Protein AF-A0A8S2Y174-F1 (afdb_monomer_lite)

Sequence (219 aa):
MAALSNEINDELVPEEDEQHEQDQVELDLIEYLRNKLVELRSKVSSYGTNIVNARGIQKISSEFEILVFGPARVGKSTLIKQVSGDDSIETSAEMNACTTRTEKHMDKYNIFWWDTPGFENWTIVQAEKFLAAIFCRTANSLGSSQVVQYMFDELRKNGILLLYVITKWPFIPETEQKAIINEAVGLLGGRKRGIYPVKEGGGTRSSKKHFRAYECEPK

Structure (mmCIF, N/CA/C/O backbone):
data_AF-A0A8S2Y174-F1
#
_entry.id   AF-A0A8S2Y174-F1
#
loop_
_atom_site.group_PDB
_atom_site.id
_atom_site.type_symbol
_atom_site.label_atom_id
_atom_site.label_alt_id
_atom_site.label_comp_id
_atom_site.label_asym_id
_atom_site.label_entity_id
_atom_site.label_seq_id
_atom_site.pdbx_PDB_ins_code
_atom_site.Cartn_x
_atom_site.Cartn_y
_atom_site.Cartn_z
_atom_site.occupancy
_atom_site.B_iso_or_equiv
_atom_site.auth_seq_id
_atom_site.auth_comp_id
_atom_site.auth_asym_id
_atom_site.auth_atom_id
_atom_site.pdbx_PDB_model_num
ATOM 1 N N . MET A 1 1 ? 45.931 55.284 -16.169 1.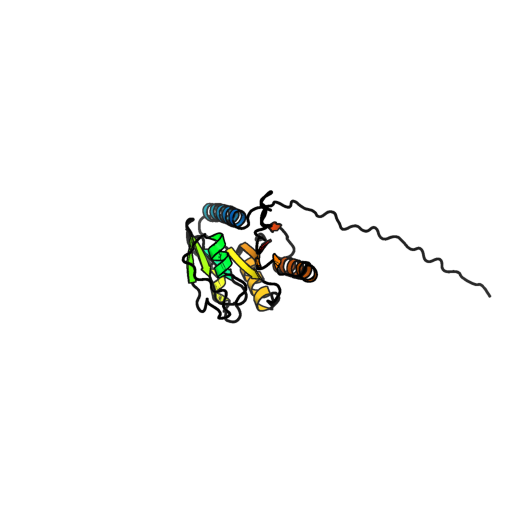00 43.59 1 MET A N 1
ATOM 2 C CA . MET A 1 1 ? 45.518 53.905 -16.494 1.00 43.59 1 MET A CA 1
ATOM 3 C C . MET A 1 1 ? 45.833 53.039 -15.288 1.00 43.59 1 MET A C 1
ATOM 5 O O . MET A 1 1 ? 46.983 52.666 -15.113 1.00 43.59 1 MET A O 1
ATOM 9 N N . ALA A 1 2 ? 44.854 52.842 -14.407 1.00 43.66 2 ALA A N 1
ATOM 10 C CA . ALA A 1 2 ? 44.983 52.001 -13.221 1.00 43.66 2 ALA A CA 1
ATOM 11 C C . ALA A 1 2 ? 44.221 50.699 -13.489 1.00 43.66 2 ALA A C 1
ATOM 13 O O . ALA A 1 2 ? 43.036 50.747 -13.817 1.00 43.66 2 ALA A O 1
ATOM 14 N N . ALA A 1 3 ? 44.922 49.569 -13.422 1.00 49.25 3 ALA A N 1
ATOM 15 C CA . ALA A 1 3 ? 44.345 48.238 -13.533 1.00 49.25 3 ALA A CA 1
ATOM 16 C C . ALA A 1 3 ? 43.934 47.774 -12.129 1.00 49.25 3 ALA A C 1
ATOM 18 O O . ALA A 1 3 ? 44.780 47.672 -11.244 1.00 49.25 3 ALA A O 1
ATOM 19 N N . LEU A 1 4 ? 42.637 47.544 -11.931 1.00 52.19 4 LEU A N 1
ATOM 20 C CA . LEU A 1 4 ? 42.082 46.904 -10.741 1.00 52.19 4 LEU A CA 1
ATOM 21 C C . LEU A 1 4 ? 41.940 45.409 -11.040 1.00 52.19 4 LEU A C 1
ATOM 23 O O . LEU A 1 4 ? 41.147 45.017 -11.895 1.00 52.19 4 LEU A O 1
ATOM 27 N N . SER A 1 5 ? 42.745 44.592 -10.367 1.00 54.72 5 SER A N 1
ATOM 28 C CA . SER A 1 5 ? 42.613 43.138 -10.314 1.00 54.72 5 SER A CA 1
ATOM 29 C C . SER A 1 5 ? 41.578 42.771 -9.250 1.00 54.72 5 SER A C 1
ATOM 31 O O . SER A 1 5 ? 41.802 43.017 -8.067 1.00 54.72 5 SER A O 1
ATOM 33 N N . ASN A 1 6 ? 40.450 42.199 -9.671 1.00 54.62 6 ASN A N 1
ATOM 34 C CA . ASN A 1 6 ? 39.476 41.591 -8.768 1.00 54.62 6 ASN A CA 1
ATOM 35 C C . ASN A 1 6 ? 39.933 40.164 -8.444 1.00 54.62 6 ASN A C 1
ATOM 37 O O . ASN A 1 6 ? 39.849 39.280 -9.296 1.00 54.62 6 ASN A O 1
ATOM 41 N N . GLU A 1 7 ? 40.421 39.957 -7.224 1.00 64.31 7 GLU A N 1
ATOM 42 C CA . GLU A 1 7 ? 40.588 38.633 -6.624 1.00 64.31 7 GLU A CA 1
ATOM 43 C C . GLU A 1 7 ? 39.204 38.109 -6.221 1.00 64.31 7 GLU A C 1
ATOM 45 O O . GLU A 1 7 ? 38.512 38.695 -5.388 1.00 64.31 7 GLU A O 1
ATOM 50 N N . ILE A 1 8 ? 38.775 37.030 -6.872 1.00 62.34 8 ILE A N 1
ATOM 51 C CA . ILE A 1 8 ? 37.582 36.272 -6.501 1.00 62.34 8 ILE A CA 1
ATOM 52 C C . ILE A 1 8 ? 38.027 35.292 -5.414 1.00 62.34 8 ILE A C 1
ATOM 54 O O . ILE A 1 8 ? 38.795 34.374 -5.688 1.00 62.34 8 ILE A O 1
ATOM 58 N N . ASN A 1 9 ? 37.579 35.522 -4.180 1.00 55.97 9 ASN A N 1
ATOM 59 C CA . ASN A 1 9 ? 37.679 34.543 -3.104 1.00 55.97 9 ASN A CA 1
ATOM 60 C C . ASN A 1 9 ? 36.656 33.432 -3.370 1.00 55.97 9 ASN A C 1
ATOM 62 O O . ASN A 1 9 ? 35.456 33.648 -3.206 1.00 55.97 9 ASN A O 1
ATOM 66 N N . ASP A 1 10 ? 37.141 32.257 -3.771 1.00 57.12 10 ASP A N 1
ATOM 67 C CA . ASP A 1 10 ? 36.383 31.006 -3.720 1.00 57.12 10 ASP A CA 1
ATOM 68 C C . ASP A 1 10 ? 36.194 30.617 -2.248 1.00 57.12 10 ASP A C 1
ATOM 70 O O . ASP A 1 10 ? 37.019 29.943 -1.627 1.00 57.12 10 ASP A O 1
ATOM 74 N N . GLU A 1 11 ? 35.106 31.109 -1.662 1.00 64.81 11 GLU A N 1
ATOM 75 C CA . GLU A 1 11 ? 34.632 30.684 -0.354 1.00 64.81 11 GLU A CA 1
ATOM 76 C C . GLU A 1 11 ? 34.082 29.255 -0.499 1.00 64.81 11 GLU A C 1
ATOM 78 O O . GLU A 1 11 ? 32.999 29.027 -1.039 1.00 64.81 11 GLU A O 1
ATOM 83 N N . LEU A 1 12 ? 34.889 28.276 -0.080 1.00 57.44 12 LEU A N 1
ATOM 84 C CA . LEU A 1 12 ? 34.513 26.867 0.018 1.00 57.44 12 LEU A CA 1
ATOM 85 C C . LEU A 1 12 ? 33.281 26.735 0.922 1.00 57.44 12 LEU A C 1
ATOM 87 O O . LEU A 1 12 ? 33.385 26.799 2.147 1.00 57.44 12 LEU A O 1
ATOM 91 N N . VAL A 1 13 ? 32.116 26.547 0.304 1.00 61.31 13 VAL A N 1
ATOM 92 C CA . VAL A 1 13 ? 30.880 26.174 0.994 1.00 61.31 13 VAL A CA 1
ATOM 93 C C . VAL A 1 13 ? 31.082 24.767 1.568 1.00 61.31 13 VAL A C 1
ATOM 95 O O . VAL A 1 13 ? 31.388 23.853 0.799 1.00 61.31 13 VAL A O 1
ATOM 98 N N . PRO A 1 14 ? 30.960 24.561 2.891 1.00 52.56 14 PRO A N 1
ATOM 99 C CA . PRO A 1 14 ? 31.073 23.229 3.466 1.00 52.56 14 PRO A CA 1
ATOM 100 C C . PRO A 1 14 ? 29.922 22.350 2.959 1.00 52.56 14 PRO A C 1
ATOM 102 O O . PRO A 1 14 ? 28.756 22.734 3.039 1.00 52.56 14 PRO A O 1
ATOM 105 N N . GLU A 1 15 ? 30.262 21.171 2.430 1.00 52.22 15 GLU A N 1
ATOM 106 C CA . GLU A 1 15 ? 29.321 20.085 2.135 1.00 52.22 15 GLU A CA 1
ATOM 107 C C . GLU A 1 15 ? 28.760 19.526 3.455 1.00 52.22 15 GLU A C 1
ATOM 109 O O . GLU A 1 15 ? 29.180 18.487 3.961 1.00 52.22 15 GLU A O 1
ATOM 114 N N . GLU A 1 16 ? 27.826 20.250 4.063 1.00 58.25 16 GLU A N 1
ATOM 115 C CA . GLU A 1 16 ? 26.941 19.709 5.088 1.00 58.25 16 GLU A CA 1
ATOM 116 C C . GLU A 1 16 ? 25.761 19.050 4.371 1.00 58.25 16 GLU A C 1
ATOM 118 O O . GLU A 1 16 ? 24.890 19.775 3.916 1.00 58.25 16 GLU A O 1
ATOM 123 N N . ASP A 1 17 ? 25.756 17.718 4.199 1.00 50.47 17 ASP A N 1
ATOM 124 C CA . ASP A 1 17 ? 24.522 16.902 4.095 1.00 50.47 17 ASP A CA 1
ATOM 125 C C . ASP A 1 17 ? 24.798 15.404 3.812 1.00 50.47 17 ASP A C 1
ATOM 127 O O . ASP A 1 17 ? 24.353 14.856 2.809 1.00 50.47 17 ASP A O 1
ATOM 131 N N . GLU A 1 18 ? 25.483 14.673 4.704 1.00 48.22 18 GLU A N 1
ATOM 132 C CA . GLU A 1 18 ? 25.508 13.189 4.631 1.00 48.22 18 GLU A CA 1
ATOM 133 C C . GLU A 1 18 ? 25.411 12.474 5.997 1.00 48.22 18 GLU A C 1
ATOM 135 O O . GLU A 1 18 ? 25.827 11.330 6.149 1.00 48.22 18 GLU A O 1
ATOM 140 N N . GLN A 1 19 ? 24.807 13.095 7.017 1.00 41.16 19 GLN A N 1
ATOM 141 C CA . GLN A 1 19 ? 24.585 12.438 8.320 1.00 41.16 19 GLN A CA 1
ATOM 142 C C . GLN A 1 19 ? 23.109 12.395 8.737 1.00 41.16 19 GLN A C 1
ATOM 144 O O . GLN A 1 19 ? 22.726 12.766 9.842 1.00 41.16 19 GLN A O 1
ATOM 149 N N . HIS A 1 20 ? 22.262 11.860 7.859 1.00 44.47 20 HIS A N 1
ATOM 150 C CA . HIS A 1 20 ? 20.933 11.361 8.231 1.00 44.47 20 HIS A CA 1
ATOM 151 C C . HIS A 1 20 ? 20.763 9.889 7.841 1.00 44.47 20 HIS A C 1
ATOM 153 O O . HIS A 1 20 ? 19.744 9.467 7.295 1.00 44.47 20 HIS A O 1
ATOM 159 N N . GLU A 1 21 ? 21.762 9.072 8.171 1.00 46.12 21 GLU A N 1
ATOM 160 C CA . GLU A 1 21 ? 21.627 7.615 8.201 1.00 46.12 21 GLU A CA 1
ATOM 161 C C . GLU A 1 21 ? 20.931 7.194 9.514 1.00 46.12 21 GLU A C 1
ATOM 163 O O . GLU A 1 21 ? 21.494 6.535 10.380 1.00 46.12 21 GLU A O 1
ATOM 168 N N . GLN A 1 22 ? 19.696 7.671 9.709 1.00 44.88 22 GLN A N 1
ATOM 169 C CA . GLN A 1 22 ? 18.859 7.335 10.863 1.00 44.88 22 GLN A CA 1
ATOM 170 C C . GLN A 1 22 ? 18.357 5.887 10.759 1.00 44.88 22 GLN A C 1
ATOM 172 O O . GLN A 1 22 ? 17.673 5.532 9.796 1.00 44.88 22 GLN A O 1
ATOM 177 N N . ASP A 1 23 ? 18.694 5.083 11.771 1.00 43.06 23 ASP A N 1
ATOM 178 C CA . ASP A 1 23 ? 18.039 3.850 12.229 1.00 43.06 23 ASP A CA 1
ATOM 179 C C . ASP A 1 23 ? 17.345 3.012 11.143 1.00 43.06 23 ASP A C 1
ATOM 181 O O . ASP A 1 23 ? 16.115 2.892 11.077 1.00 43.06 23 ASP A O 1
ATOM 185 N N . GLN A 1 24 ? 18.151 2.379 10.288 1.00 50.22 24 GLN A N 1
ATOM 186 C CA . GLN A 1 24 ? 17.671 1.351 9.368 1.00 50.22 24 GLN A CA 1
ATOM 187 C C . GLN A 1 24 ? 17.369 0.066 10.147 1.00 50.22 24 GLN A C 1
ATOM 189 O O . GLN A 1 24 ? 18.229 -0.790 10.335 1.00 50.22 24 GLN A O 1
ATOM 194 N N . VAL A 1 25 ? 16.130 -0.082 10.611 1.00 50.62 25 VAL A N 1
ATOM 195 C CA . VAL A 1 25 ? 15.654 -1.357 11.157 1.00 50.62 25 VAL A CA 1
ATOM 196 C C . VAL A 1 25 ? 15.248 -2.251 9.981 1.00 50.62 25 VAL A C 1
ATOM 198 O O . VAL A 1 25 ? 14.230 -2.008 9.329 1.00 50.62 25 VAL A O 1
ATOM 201 N N . GLU A 1 26 ? 16.053 -3.273 9.682 1.00 52.69 26 GLU A N 1
ATOM 202 C CA . GLU A 1 26 ? 15.678 -4.327 8.733 1.00 52.69 26 GLU A CA 1
ATOM 203 C C . GLU A 1 26 ? 14.599 -5.216 9.373 1.00 52.69 26 GLU A C 1
ATOM 205 O O . GLU A 1 26 ? 14.881 -6.013 10.265 1.00 52.69 26 GLU A O 1
ATOM 210 N N . LEU A 1 27 ? 13.350 -5.080 8.924 1.00 57.00 27 LEU A N 1
ATOM 211 C CA . LEU A 1 27 ? 12.230 -5.937 9.323 1.00 57.00 27 LEU A CA 1
ATOM 212 C C . LEU A 1 27 ? 11.624 -6.559 8.073 1.00 57.00 27 LEU A C 1
ATOM 214 O O . LEU A 1 27 ? 11.486 -5.898 7.044 1.00 57.00 27 LEU A O 1
ATOM 218 N N . ASP A 1 28 ? 11.223 -7.829 8.142 1.00 70.56 28 ASP A N 1
ATOM 219 C CA . ASP A 1 28 ? 10.414 -8.404 7.072 1.00 70.56 28 ASP A CA 1
ATOM 220 C C . ASP A 1 28 ? 9.159 -7.535 6.941 1.00 70.56 28 ASP A C 1
ATOM 222 O O . ASP A 1 28 ? 8.498 -7.281 7.943 1.00 70.56 28 ASP A O 1
ATOM 226 N N . LEU A 1 29 ? 8.837 -7.034 5.741 1.00 67.94 29 LEU A N 1
ATOM 227 C CA . LEU A 1 29 ? 7.665 -6.173 5.542 1.00 67.94 29 LEU A CA 1
ATOM 228 C C . LEU A 1 29 ? 6.410 -6.844 6.095 1.00 67.94 29 LEU A C 1
ATOM 230 O O . LEU A 1 29 ? 5.553 -6.173 6.655 1.00 67.94 29 LEU A O 1
ATOM 234 N N . ILE A 1 30 ? 6.322 -8.166 5.959 1.00 68.44 30 ILE A N 1
ATOM 235 C CA . ILE A 1 30 ? 5.208 -8.951 6.476 1.00 68.44 30 ILE A CA 1
ATOM 236 C C . ILE A 1 30 ? 5.153 -8.856 8.006 1.00 68.44 30 ILE A C 1
ATOM 238 O O . ILE A 1 30 ? 4.095 -8.595 8.574 1.00 68.44 30 ILE A O 1
ATOM 242 N N . GLU A 1 31 ? 6.285 -9.050 8.679 1.00 74.56 31 GLU A N 1
ATOM 243 C CA . GLU A 1 31 ? 6.388 -8.953 10.135 1.00 74.56 31 GLU A CA 1
ATOM 244 C C . GLU A 1 31 ? 6.172 -7.518 10.626 1.00 74.56 31 GLU A C 1
ATOM 246 O O . GLU A 1 31 ? 5.421 -7.297 11.572 1.00 74.56 31 GLU A O 1
ATOM 251 N N . TYR A 1 32 ? 6.746 -6.534 9.936 1.00 77.31 32 TYR A N 1
ATOM 252 C CA . TYR A 1 32 ? 6.535 -5.118 10.200 1.00 77.31 32 TYR A CA 1
ATOM 253 C C . TYR A 1 32 ? 5.052 -4.749 10.091 1.00 77.31 32 TYR A C 1
ATOM 255 O O . TYR A 1 32 ? 4.504 -4.160 11.023 1.00 77.31 32 TYR A O 1
ATOM 263 N N . LEU A 1 33 ? 4.386 -5.130 8.993 1.00 71.94 33 LEU A N 1
ATOM 264 C CA . LEU A 1 33 ? 2.959 -4.882 8.790 1.00 71.94 33 LEU A CA 1
ATOM 265 C C . LEU A 1 33 ? 2.159 -5.507 9.929 1.00 71.94 33 LEU A C 1
ATOM 267 O O . LEU A 1 33 ? 1.348 -4.824 10.546 1.00 71.94 33 LEU A O 1
ATOM 271 N N . ARG A 1 34 ? 2.431 -6.770 10.272 1.00 73.19 34 ARG A N 1
ATOM 272 C CA . ARG A 1 34 ? 1.761 -7.456 11.387 1.00 73.19 34 ARG A CA 1
ATOM 273 C C . ARG A 1 34 ? 1.958 -6.721 12.712 1.00 73.19 34 ARG A C 1
ATOM 275 O O . ARG A 1 34 ? 0.973 -6.438 13.389 1.00 73.19 34 ARG A O 1
ATOM 282 N N . ASN A 1 35 ? 3.193 -6.366 13.058 1.00 77.31 35 ASN A N 1
ATOM 283 C CA . ASN A 1 35 ? 3.509 -5.676 14.308 1.00 77.31 35 ASN A CA 1
ATOM 284 C C . ASN A 1 35 ? 2.839 -4.302 14.375 1.00 77.31 35 ASN A C 1
ATOM 286 O O . ASN A 1 35 ? 2.211 -3.975 15.383 1.00 77.31 35 ASN A O 1
ATOM 290 N N . LYS A 1 36 ? 2.888 -3.529 13.284 1.00 76.62 36 LYS A N 1
ATOM 291 C CA . LYS A 1 36 ? 2.252 -2.211 13.220 1.00 76.62 36 LYS A CA 1
ATOM 292 C C . LYS A 1 36 ? 0.733 -2.315 13.317 1.00 76.62 36 LYS A C 1
ATOM 294 O O . LYS A 1 36 ? 0.112 -1.522 14.012 1.00 76.62 36 LYS A O 1
ATOM 299 N N . LEU A 1 37 ? 0.122 -3.311 12.680 1.00 71.31 37 LEU A N 1
ATOM 300 C CA . LEU A 1 37 ? -1.324 -3.527 12.760 1.00 71.31 37 LEU A CA 1
ATOM 301 C C . LEU A 1 37 ? -1.766 -3.954 14.164 1.00 71.31 37 LEU A C 1
ATOM 303 O O . LEU A 1 37 ? -2.804 -3.497 14.638 1.00 71.31 37 LEU A O 1
ATOM 307 N N . VAL A 1 38 ? -0.969 -4.767 14.863 1.00 73.81 38 VAL A N 1
ATOM 308 C CA . VAL A 1 38 ? -1.202 -5.112 16.277 1.00 73.81 38 VAL A CA 1
ATOM 309 C C . VAL A 1 38 ? -1.044 -3.884 17.184 1.00 73.81 38 VAL A C 1
ATOM 311 O O . VAL A 1 38 ? -1.848 -3.686 18.095 1.00 73.81 38 VAL A O 1
ATOM 314 N N . GLU A 1 39 ? -0.056 -3.027 16.925 1.00 76.56 39 GLU A N 1
ATOM 315 C CA . GLU A 1 39 ? 0.131 -1.759 17.640 1.00 76.56 39 GLU A CA 1
ATOM 316 C C . GLU A 1 39 ? -1.043 -0.794 17.405 1.00 76.56 39 GLU A C 1
ATOM 318 O O . GLU A 1 39 ? -1.587 -0.210 18.342 1.00 76.56 39 GLU A O 1
ATOM 323 N N . LEU A 1 40 ? -1.489 -0.650 16.156 1.00 69.62 40 LEU A N 1
ATOM 324 C CA . LEU A 1 40 ? -2.671 0.141 15.826 1.00 69.62 40 LEU A CA 1
ATOM 325 C C . LEU A 1 40 ? -3.916 -0.423 16.506 1.00 69.62 40 LEU A C 1
ATOM 327 O O . LEU A 1 40 ? -4.729 0.336 17.031 1.00 69.62 40 LEU A O 1
ATOM 331 N N . ARG A 1 41 ? -4.051 -1.752 16.548 1.00 68.50 41 ARG A N 1
ATOM 332 C CA . ARG A 1 41 ? -5.153 -2.426 17.234 1.00 68.50 41 ARG A CA 1
ATOM 333 C C . ARG A 1 41 ? -5.224 -2.080 18.704 1.00 68.50 41 ARG A C 1
ATOM 335 O O . ARG A 1 41 ? -6.313 -1.786 19.198 1.00 68.50 41 ARG A O 1
ATOM 342 N N . SER A 1 42 ? -4.093 -2.129 19.400 1.00 67.75 42 SER A N 1
ATOM 343 C CA . SER A 1 42 ? -4.060 -1.827 20.828 1.00 67.75 42 SER A CA 1
ATOM 344 C C . SER A 1 42 ? -4.427 -0.365 21.088 1.00 67.75 42 SER A C 1
ATOM 346 O O . SER A 1 42 ? -5.246 -0.109 21.970 1.00 67.75 42 SER A O 1
ATOM 348 N N . LYS A 1 43 ? -3.947 0.565 20.249 1.00 65.88 43 LYS A N 1
ATOM 349 C CA . LYS A 1 43 ? -4.325 1.987 20.294 1.00 65.88 43 LYS A CA 1
ATOM 350 C C . LYS A 1 43 ? -5.828 2.181 20.062 1.00 65.88 43 LYS A C 1
ATOM 352 O O . LYS A 1 43 ? -6.503 2.790 20.889 1.00 65.88 43 LYS A O 1
ATOM 357 N N . VAL A 1 44 ? -6.396 1.614 18.997 1.00 59.00 44 VAL A N 1
ATOM 358 C CA . VAL A 1 44 ? -7.841 1.719 18.701 1.00 59.00 44 VAL A CA 1
ATOM 359 C C . VAL A 1 44 ? -8.690 1.124 19.833 1.00 59.00 44 VAL A C 1
ATOM 361 O O . VAL A 1 44 ? -9.708 1.704 20.215 1.00 59.00 44 VAL A O 1
ATOM 364 N N . SER A 1 45 ? -8.254 0.005 20.420 1.00 55.28 45 SER A N 1
ATOM 365 C CA . SER A 1 45 ? -8.933 -0.625 21.556 1.00 55.28 45 SER A CA 1
ATOM 366 C C . SER A 1 45 ? -8.848 0.206 22.841 1.00 55.28 45 SER A C 1
ATOM 368 O O . SER A 1 45 ? -9.801 0.187 23.617 1.00 55.28 45 SER A O 1
ATOM 370 N N . SER A 1 46 ? -7.750 0.935 23.083 1.00 50.44 46 SER A N 1
ATOM 371 C CA . SER A 1 46 ? -7.594 1.793 24.267 1.00 50.44 46 SER A CA 1
ATOM 372 C C . SER A 1 46 ? -8.347 3.120 24.162 1.00 50.44 46 SER A C 1
ATOM 374 O O . SER A 1 46 ? -8.771 3.654 25.182 1.00 50.44 46 SER A O 1
ATOM 376 N N . TYR A 1 47 ? -8.553 3.639 22.945 1.00 45.97 47 TYR A N 1
ATOM 377 C CA . TYR A 1 47 ? -9.328 4.867 22.705 1.00 45.97 47 TYR A CA 1
ATOM 378 C C . TYR A 1 47 ? -10.849 4.636 22.632 1.00 45.97 47 TYR A C 1
ATOM 380 O O . TYR A 1 47 ? -11.605 5.594 22.498 1.00 45.97 47 TYR A O 1
ATOM 388 N N . GLY A 1 48 ? -11.310 3.386 22.760 1.00 40.22 48 GLY A N 1
ATOM 389 C CA . GLY A 1 48 ? -12.723 3.039 22.906 1.00 40.22 48 GLY A CA 1
ATOM 390 C C . GLY A 1 48 ? -13.599 3.482 21.734 1.00 40.22 48 GLY A C 1
ATOM 391 O O . GLY A 1 48 ? -14.380 4.406 21.894 1.00 40.22 48 GLY A O 1
ATOM 392 N N . THR A 1 49 ? -13.510 2.808 20.578 1.00 43.38 49 THR A N 1
ATOM 393 C CA . THR A 1 49 ? -14.527 2.779 19.484 1.00 43.38 49 THR A CA 1
ATOM 394 C C . THR A 1 49 ? -15.217 4.099 19.087 1.00 43.38 49 THR A C 1
ATOM 396 O O . THR A 1 49 ? -16.293 4.073 18.498 1.00 43.38 49 THR A O 1
ATOM 399 N N . ASN A 1 50 ? -14.605 5.251 19.347 1.00 43.41 50 ASN A N 1
ATOM 400 C CA . ASN A 1 50 ? -15.136 6.562 18.998 1.00 43.41 50 ASN A CA 1
ATOM 401 C C . ASN A 1 50 ? -13.995 7.425 18.457 1.00 43.41 50 ASN A C 1
ATOM 403 O O . ASN A 1 50 ? -13.577 8.387 19.098 1.00 43.41 50 ASN A O 1
ATOM 407 N N . ILE A 1 51 ? -13.501 7.120 17.252 1.00 46.81 51 ILE A N 1
ATOM 408 C CA . ILE A 1 51 ? -12.909 8.201 16.458 1.00 46.81 51 ILE A CA 1
ATOM 409 C C . ILE A 1 51 ? -14.097 9.038 15.992 1.00 46.81 51 ILE A C 1
ATOM 411 O O . ILE A 1 51 ? -14.841 8.684 15.076 1.00 46.81 51 ILE A O 1
ATOM 415 N N . VAL A 1 52 ? -14.344 10.118 16.725 1.00 46.66 52 VAL A N 1
ATOM 416 C CA . VAL A 1 52 ? -15.302 11.144 16.338 1.00 46.66 52 VAL A CA 1
ATOM 417 C C . VAL A 1 52 ? -14.654 11.897 15.180 1.00 46.66 52 VAL A C 1
ATOM 419 O O . VAL A 1 52 ? -13.832 12.781 15.394 1.00 46.66 52 VAL A O 1
ATOM 422 N N . ASN A 1 53 ? -14.974 11.525 13.940 1.00 49.19 53 ASN A N 1
ATOM 423 C CA . ASN A 1 53 ? -14.695 12.415 12.816 1.00 49.19 53 ASN A CA 1
ATOM 424 C C . ASN A 1 53 ? -15.553 13.690 12.970 1.00 49.19 53 ASN A C 1
ATOM 426 O O . ASN A 1 53 ? -16.508 13.723 13.753 1.00 49.19 53 ASN A O 1
ATOM 430 N N . ALA A 1 54 ? -15.247 14.749 12.217 1.00 45.75 54 ALA A N 1
ATOM 431 C CA . ALA A 1 54 ? -15.956 16.035 12.302 1.00 45.75 54 ALA A CA 1
ATOM 432 C C . ALA A 1 54 ? -17.487 15.950 12.065 1.00 45.75 54 ALA A C 1
ATOM 434 O O . ALA A 1 54 ? -18.185 16.950 12.223 1.00 45.75 54 ALA A O 1
ATOM 435 N N . ARG A 1 55 ? -18.016 14.777 11.679 1.00 51.25 55 ARG A N 1
ATOM 436 C CA . ARG A 1 55 ? -19.431 14.513 11.381 1.00 51.25 55 ARG A CA 1
ATOM 437 C C . ARG A 1 55 ? -20.163 13.705 12.466 1.00 51.25 55 ARG A C 1
ATOM 439 O O . ARG A 1 55 ? -21.355 13.463 12.310 1.00 51.25 55 ARG A O 1
ATOM 446 N N . GLY A 1 56 ? -19.498 13.342 13.564 1.00 47.81 56 GLY A N 1
ATOM 447 C CA . GLY A 1 56 ? -20.110 12.612 14.676 1.00 47.81 56 GLY A CA 1
ATOM 448 C C . GLY A 1 56 ? -20.040 11.092 14.500 1.00 47.81 56 GLY A C 1
ATOM 449 O O . GLY A 1 56 ? -20.594 10.535 13.562 1.00 47.81 56 GLY A O 1
ATOM 450 N N . ILE A 1 57 ? -19.334 10.455 15.439 1.00 45.94 57 ILE A N 1
ATOM 451 C CA . ILE A 1 57 ? -19.235 9.016 15.747 1.00 45.94 57 ILE A CA 1
ATOM 452 C C . ILE A 1 57 ? -19.415 8.069 14.548 1.00 45.94 57 ILE A C 1
ATOM 454 O O . ILE A 1 57 ? -20.519 7.623 14.231 1.00 45.94 57 ILE A O 1
ATOM 458 N N . GLN A 1 58 ? -18.295 7.642 13.964 1.00 48.22 58 GLN A N 1
ATOM 459 C CA . GLN A 1 58 ? -18.270 6.460 13.113 1.00 48.22 58 GLN A CA 1
ATOM 460 C C . GLN A 1 58 ? -17.853 5.265 13.973 1.00 48.22 58 GLN A C 1
ATOM 462 O O . GLN A 1 58 ? -16.749 5.234 14.517 1.00 48.22 58 GLN A O 1
ATOM 467 N N . LYS A 1 59 ? -18.749 4.282 14.125 1.00 46.88 59 LYS A N 1
ATOM 468 C CA . LYS A 1 59 ? -18.416 2.998 14.748 1.00 46.88 59 LYS A CA 1
ATOM 469 C C . LYS A 1 59 ? -17.357 2.331 13.878 1.00 46.88 59 LYS A C 1
ATOM 471 O O . LYS A 1 59 ? -17.680 1.762 12.837 1.00 46.88 59 LYS A O 1
ATOM 476 N N . ILE A 1 60 ? -16.102 2.433 14.294 1.00 51.38 60 ILE A N 1
ATOM 477 C CA . ILE A 1 60 ? -15.021 1.665 13.689 1.00 51.38 60 ILE A CA 1
ATOM 478 C C . ILE A 1 60 ? -15.369 0.201 13.921 1.00 51.38 60 ILE A C 1
ATOM 480 O O . ILE A 1 60 ? -15.661 -0.207 15.050 1.00 51.38 60 ILE A O 1
ATOM 484 N N . SER A 1 61 ? -15.418 -0.561 12.833 1.00 54.16 61 SER A N 1
ATOM 485 C CA . SER A 1 61 ? -15.568 -2.006 12.903 1.00 54.16 61 SER A CA 1
ATOM 486 C C . SER A 1 61 ? -14.545 -2.567 13.895 1.00 54.16 61 SER A C 1
ATOM 488 O O . SER A 1 61 ? -13.392 -2.150 13.905 1.00 54.16 61 SER A O 1
ATOM 490 N N . SER A 1 62 ? -14.933 -3.527 14.736 1.00 56.19 62 SER A N 1
ATOM 491 C CA . SER A 1 62 ? -13.962 -4.272 15.555 1.00 56.19 62 SER A CA 1
ATOM 492 C C . SER A 1 62 ? -12.974 -5.083 14.701 1.00 56.19 62 SER A C 1
ATOM 494 O O . SER A 1 62 ? -12.034 -5.677 15.229 1.00 56.19 62 SER A O 1
ATOM 496 N N . GLU A 1 63 ? -13.230 -5.149 13.396 1.00 67.69 63 GLU A N 1
ATOM 497 C CA . GLU A 1 63 ? -12.431 -5.818 12.387 1.00 67.69 63 GLU A CA 1
ATOM 498 C C . GLU A 1 63 ? -11.294 -4.914 11.884 1.00 67.69 63 GLU A C 1
ATOM 500 O O . GLU A 1 63 ? -11.491 -3.732 11.603 1.00 67.69 63 GLU A O 1
ATOM 505 N N . PHE A 1 64 ? -10.094 -5.484 11.744 1.00 76.38 64 PHE A N 1
ATOM 506 C CA . PHE A 1 64 ? -8.927 -4.773 11.220 1.00 76.38 64 PHE A CA 1
ATOM 507 C C . PHE A 1 64 ? -8.985 -4.738 9.702 1.00 76.38 64 PHE A C 1
ATOM 509 O O . PHE A 1 64 ? -8.536 -5.673 9.050 1.00 76.38 64 PHE A O 1
ATOM 516 N N . GLU A 1 65 ? -9.567 -3.678 9.147 1.00 84.38 65 GLU A N 1
ATOM 517 C CA . GLU A 1 65 ? -9.730 -3.525 7.702 1.00 84.38 65 GLU A CA 1
ATOM 518 C C . GLU A 1 65 ? -8.609 -2.673 7.089 1.00 84.38 65 GLU A C 1
ATOM 520 O O . GLU A 1 65 ? -8.402 -1.516 7.471 1.00 84.38 65 GLU A O 1
ATOM 525 N N . ILE A 1 66 ? -7.909 -3.249 6.110 1.00 86.19 66 ILE A N 1
ATOM 526 C CA . ILE A 1 66 ? -6.827 -2.619 5.354 1.00 86.19 66 ILE A CA 1
ATOM 527 C C . ILE A 1 66 ? -7.256 -2.471 3.906 1.00 86.19 66 ILE A C 1
ATOM 529 O O . ILE A 1 66 ? -7.539 -3.454 3.221 1.00 86.19 66 ILE A O 1
ATOM 533 N N . LEU A 1 67 ? -7.234 -1.236 3.424 1.00 88.50 67 LEU A N 1
ATOM 534 C CA . LEU A 1 67 ? -7.423 -0.941 2.015 1.00 88.50 67 LEU A CA 1
ATOM 535 C C . LEU A 1 67 ? -6.106 -1.093 1.264 1.00 88.50 67 LEU A C 1
ATOM 537 O O . LEU A 1 67 ? -5.157 -0.371 1.555 1.00 88.50 67 LEU A O 1
ATOM 541 N N . VAL A 1 68 ? -6.040 -1.957 0.256 1.00 90.56 68 VAL A N 1
ATOM 542 C CA . VAL A 1 68 ? -4.884 -2.003 -0.648 1.00 90.56 68 VAL A CA 1
ATOM 543 C C . VAL A 1 68 ? -5.292 -1.378 -1.965 1.00 90.56 68 VAL A C 1
ATOM 545 O O . VAL A 1 68 ? -6.177 -1.881 -2.649 1.00 90.56 68 VAL A O 1
ATOM 548 N N . PHE A 1 69 ? -4.654 -0.271 -2.333 1.00 89.62 69 PHE A N 1
ATOM 549 C CA . PHE A 1 69 ? -5.017 0.521 -3.503 1.00 89.62 69 PHE A CA 1
ATOM 550 C C . PHE A 1 69 ? -3.789 0.935 -4.300 1.00 89.62 69 PHE A C 1
ATOM 552 O O . PHE A 1 69 ? -2.654 0.828 -3.849 1.00 89.62 69 PHE A O 1
ATOM 559 N N . GLY A 1 70 ? -4.005 1.340 -5.543 1.00 89.50 70 GLY A N 1
ATOM 560 C CA . GLY A 1 70 ? -2.923 1.605 -6.481 1.00 89.50 70 GLY A CA 1
ATOM 561 C C . GLY A 1 70 ? -3.346 1.316 -7.918 1.00 89.50 70 GLY A C 1
ATOM 562 O O . GLY A 1 70 ? -4.432 0.765 -8.140 1.00 89.50 70 GLY A O 1
ATOM 563 N N . PRO A 1 71 ? -2.495 1.662 -8.892 1.00 88.56 71 PRO A N 1
ATOM 564 C CA . PRO A 1 71 ? -2.774 1.501 -10.315 1.00 88.56 71 PRO A CA 1
ATOM 565 C C . PRO A 1 71 ? -3.091 0.049 -10.685 1.00 88.56 71 PRO A C 1
ATOM 567 O O . PRO A 1 71 ? -2.763 -0.902 -9.956 1.00 88.56 71 PRO A O 1
ATOM 570 N N . ALA A 1 72 ? -3.704 -0.157 -11.846 1.00 86.06 72 ALA A N 1
ATOM 571 C CA . ALA A 1 72 ? -3.849 -1.505 -12.385 1.00 86.06 72 ALA A CA 1
ATOM 572 C C . ALA A 1 72 ? -2.469 -2.177 -12.571 1.00 86.06 72 ALA A C 1
ATOM 574 O O . ALA A 1 72 ? -1.478 -1.530 -12.910 1.00 86.06 72 ALA A O 1
ATOM 575 N N . ARG A 1 73 ? -2.394 -3.501 -12.356 1.00 86.50 73 ARG A N 1
ATOM 576 C CA . ARG A 1 73 ? -1.184 -4.335 -12.577 1.00 86.50 73 ARG A CA 1
ATOM 577 C C . ARG A 1 73 ? 0.044 -3.990 -11.717 1.00 86.50 73 ARG A C 1
ATOM 579 O O . ARG A 1 73 ? 1.143 -4.504 -11.956 1.00 86.50 73 ARG A O 1
ATOM 586 N N . VAL A 1 74 ? -0.143 -3.168 -10.688 1.00 89.00 74 VAL A N 1
ATOM 587 C CA . VAL A 1 74 ? 0.917 -2.810 -9.742 1.00 89.00 74 VAL A CA 1
ATOM 588 C C . VAL A 1 74 ? 1.285 -3.977 -8.811 1.00 89.00 74 VAL A C 1
ATOM 590 O O . VAL A 1 74 ? 2.369 -3.996 -8.263 1.00 89.00 74 VAL A O 1
ATOM 593 N N . GLY A 1 75 ? 0.441 -5.010 -8.695 1.00 89.62 75 GLY A N 1
ATOM 594 C CA . GLY A 1 75 ? 0.723 -6.197 -7.872 1.00 89.62 75 GLY A CA 1
ATOM 595 C C . GLY A 1 75 ? 0.067 -6.182 -6.489 1.00 89.62 75 GLY A C 1
ATOM 596 O O . GLY A 1 75 ? 0.627 -6.741 -5.554 1.00 89.62 75 GLY A O 1
ATOM 597 N N . LYS A 1 76 ? -1.112 -5.557 -6.359 1.00 90.88 76 LYS A N 1
ATOM 598 C CA . LYS A 1 76 ? -1.887 -5.483 -5.105 1.00 90.88 76 LYS A CA 1
ATOM 599 C C . LYS A 1 76 ? -2.296 -6.863 -4.592 1.00 90.88 76 LYS A C 1
ATOM 601 O O . LYS A 1 76 ? -1.895 -7.239 -3.500 1.00 90.88 76 LYS A O 1
ATOM 606 N N . SER A 1 77 ? -2.980 -7.655 -5.416 1.00 90.69 77 SER A N 1
ATOM 607 C CA . SER A 1 77 ? -3.406 -9.020 -5.075 1.00 90.69 77 SER A CA 1
ATOM 608 C C . SER A 1 77 ? -2.210 -9.921 -4.748 1.00 90.69 77 SER A C 1
ATOM 610 O O . SER A 1 77 ? -2.243 -10.681 -3.787 1.00 90.69 77 SER A O 1
ATOM 612 N N . THR A 1 78 ? -1.098 -9.773 -5.483 1.00 90.50 78 THR A N 1
ATOM 613 C CA . THR A 1 78 ? 0.163 -10.472 -5.182 1.00 90.50 78 THR A CA 1
ATOM 614 C C . THR A 1 78 ? 0.734 -10.069 -3.825 1.00 90.50 78 THR A C 1
ATOM 616 O O . THR A 1 78 ? 1.167 -10.941 -3.077 1.00 90.50 78 THR A O 1
ATOM 619 N N . LEU A 1 79 ? 0.713 -8.777 -3.483 1.00 89.00 79 LEU A N 1
ATOM 620 C CA . LEU A 1 79 ? 1.135 -8.298 -2.168 1.00 89.00 79 LEU A CA 1
ATOM 621 C C . LEU A 1 79 ? 0.243 -8.877 -1.063 1.00 89.00 79 LEU A C 1
ATOM 623 O O . LEU A 1 79 ? 0.769 -9.402 -0.087 1.00 89.00 79 LEU A O 1
ATOM 627 N N . ILE A 1 80 ? -1.085 -8.835 -1.226 1.00 89.88 80 ILE A N 1
ATOM 628 C CA . ILE A 1 80 ? -2.024 -9.383 -0.236 1.00 89.88 80 ILE A CA 1
ATOM 629 C C . ILE A 1 80 ? -1.769 -10.875 -0.048 1.00 89.88 80 ILE A C 1
ATOM 631 O O . ILE A 1 80 ? -1.585 -11.309 1.086 1.00 89.88 80 ILE A O 1
ATOM 635 N N . LYS A 1 81 ? -1.682 -11.650 -1.135 1.00 89.38 81 LYS A N 1
ATOM 636 C CA . LYS A 1 81 ? -1.357 -13.083 -1.106 1.00 89.38 81 LYS A CA 1
ATOM 637 C C . LYS A 1 81 ? -0.076 -13.366 -0.324 1.00 89.38 81 LYS A C 1
ATOM 639 O O . LYS A 1 81 ? -0.066 -14.221 0.554 1.00 89.38 81 LYS A O 1
ATOM 644 N N . GLN A 1 82 ? 0.987 -12.604 -0.583 1.00 85.75 82 GLN A N 1
ATOM 645 C CA . GLN A 1 82 ? 2.266 -12.764 0.113 1.00 85.75 82 GLN A CA 1
ATOM 646 C C . GLN A 1 82 ? 2.182 -12.418 1.607 1.00 85.75 82 GLN A C 1
ATOM 648 O O . GLN A 1 82 ? 2.728 -13.149 2.429 1.00 85.75 82 GLN A O 1
ATOM 653 N N . VAL A 1 83 ? 1.504 -11.326 1.974 1.00 83.00 83 VAL A N 1
ATOM 654 C CA . VAL A 1 83 ? 1.434 -10.854 3.370 1.00 83.00 83 VAL A CA 1
ATOM 655 C C . VAL A 1 83 ? 0.485 -11.710 4.219 1.00 83.00 83 VAL A C 1
ATOM 657 O O . VAL A 1 83 ? 0.821 -12.080 5.354 1.00 83.00 83 VAL A O 1
ATOM 660 N N . SER A 1 84 ? -0.677 -12.054 3.661 1.00 83.50 84 SER A N 1
ATOM 661 C CA . SER A 1 84 ? -1.685 -12.908 4.302 1.00 83.50 84 SER A CA 1
ATOM 662 C C . SER A 1 84 ? -1.248 -14.374 4.377 1.00 83.50 84 SER A C 1
ATOM 664 O O . SER A 1 84 ? -1.579 -15.066 5.342 1.00 83.50 84 SER A O 1
ATOM 666 N N . GLY A 1 85 ? -0.467 -14.837 3.393 1.00 83.81 85 GLY A N 1
ATOM 667 C CA . GLY A 1 85 ? -0.185 -16.256 3.184 1.00 83.81 85 GLY A CA 1
ATOM 668 C C . GLY A 1 85 ? -1.398 -17.041 2.676 1.00 83.81 85 GLY A C 1
ATOM 669 O O . GLY A 1 85 ? -1.442 -18.253 2.865 1.00 83.81 85 GLY A O 1
ATOM 670 N N . ASP A 1 86 ? -2.397 -16.361 2.104 1.00 84.69 86 ASP A N 1
ATOM 671 C CA . ASP A 1 86 ? -3.602 -16.980 1.557 1.00 84.69 86 ASP A CA 1
ATOM 672 C C . ASP A 1 86 ? -3.404 -17.361 0.085 1.00 84.69 86 ASP A C 1
ATOM 674 O O . ASP A 1 86 ? -3.478 -16.531 -0.827 1.00 84.69 86 ASP A O 1
ATOM 678 N N . ASP A 1 87 ? -3.169 -18.651 -0.151 1.00 85.62 87 ASP A N 1
ATOM 679 C CA . ASP A 1 87 ? -2.972 -19.184 -1.495 1.00 85.62 87 ASP A CA 1
ATOM 680 C C . ASP A 1 87 ? -4.240 -19.192 -2.358 1.00 85.62 87 ASP A C 1
ATOM 682 O O . ASP A 1 87 ? -4.117 -19.321 -3.582 1.00 85.62 87 ASP A O 1
ATOM 686 N N . SER A 1 88 ? -5.424 -18.999 -1.762 1.00 83.25 88 SER A N 1
ATOM 687 C CA . SER A 1 88 ? -6.699 -18.928 -2.487 1.00 83.25 88 SER A CA 1
ATOM 688 C C . SER A 1 88 ? -6.886 -17.624 -3.264 1.00 83.25 88 SER A C 1
ATOM 690 O O . SER A 1 88 ? -7.703 -17.577 -4.181 1.00 83.25 88 SER A O 1
ATOM 692 N N . ILE A 1 89 ? -6.097 -16.587 -2.957 1.00 85.00 89 ILE A N 1
ATOM 693 C CA . ILE A 1 89 ? -6.122 -15.325 -3.697 1.00 85.00 89 ILE A CA 1
ATOM 694 C C . ILE A 1 89 ? -5.604 -15.573 -5.115 1.00 85.00 89 ILE A C 1
ATOM 696 O O . ILE A 1 89 ? -4.443 -15.958 -5.329 1.00 85.00 89 ILE A O 1
ATOM 700 N N . GLU A 1 90 ? -6.475 -15.336 -6.091 1.00 81.88 90 GLU A N 1
ATOM 701 C CA . GLU A 1 90 ? -6.141 -15.455 -7.500 1.00 81.88 90 GLU A CA 1
ATOM 702 C C . GLU A 1 90 ? -5.224 -14.305 -7.919 1.00 81.88 90 GLU A C 1
ATOM 704 O O . GLU A 1 90 ? -5.522 -13.121 -7.772 1.00 81.88 90 GLU A O 1
ATOM 709 N N . THR A 1 91 ? -4.068 -14.662 -8.467 1.00 81.00 91 THR A N 1
ATOM 710 C CA . THR A 1 91 ? -3.124 -13.701 -9.030 1.00 81.00 91 THR A CA 1
ATOM 711 C C . THR A 1 91 ? -2.749 -14.182 -10.416 1.00 81.00 91 THR A C 1
ATOM 713 O O . THR A 1 91 ? -2.217 -15.284 -10.547 1.00 81.00 91 THR A O 1
ATOM 716 N N . SER A 1 92 ? -2.982 -13.373 -11.445 1.00 71.31 92 SER A N 1
ATOM 717 C CA . SER A 1 92 ? -2.492 -13.670 -12.789 1.00 71.31 92 SER A CA 1
ATOM 718 C C . SER A 1 92 ? -1.301 -12.773 -13.131 1.00 71.31 92 SER A C 1
ATOM 720 O O . SER A 1 92 ? -1.300 -11.564 -12.887 1.00 71.31 92 SER A O 1
ATOM 722 N N . ALA A 1 93 ? -0.263 -13.392 -13.696 1.00 63.88 93 ALA A N 1
ATOM 723 C CA . ALA A 1 93 ? 0.846 -12.687 -14.333 1.00 63.88 93 ALA A CA 1
ATOM 724 C C . ALA A 1 93 ? 0.472 -12.196 -15.748 1.00 63.88 93 ALA A C 1
ATOM 726 O O . ALA A 1 93 ? 1.139 -11.318 -16.299 1.00 63.88 93 ALA A O 1
ATOM 727 N N . GLU A 1 94 ? -0.597 -12.744 -16.332 1.00 57.34 94 GLU A N 1
ATOM 728 C CA . GLU A 1 94 ? -1.035 -12.492 -17.699 1.00 57.34 94 GLU A CA 1
ATOM 729 C C . GLU A 1 94 ? -1.979 -11.283 -17.758 1.00 57.34 94 GLU A C 1
ATOM 731 O O . GLU A 1 94 ? -3.135 -11.342 -17.352 1.00 57.34 94 GLU A O 1
ATOM 736 N N . MET A 1 95 ? -1.409 -10.181 -18.255 1.00 49.16 95 MET A N 1
ATOM 737 C CA . MET A 1 95 ? -1.906 -8.887 -18.759 1.00 49.16 95 MET A CA 1
ATOM 738 C C . MET A 1 95 ? -3.361 -8.398 -18.572 1.00 49.16 95 MET A C 1
ATOM 740 O O . MET A 1 95 ? -3.545 -7.186 -18.643 1.00 49.16 95 MET A O 1
ATOM 744 N N . ASN A 1 96 ? -4.397 -9.182 -18.304 1.00 56.28 96 ASN A N 1
ATOM 745 C CA . ASN A 1 96 ? -5.732 -8.629 -18.049 1.00 56.28 96 ASN A CA 1
ATOM 746 C C . ASN A 1 96 ? -5.874 -8.229 -16.576 1.00 56.28 96 ASN A C 1
ATOM 748 O O . ASN A 1 96 ? -5.436 -8.950 -15.686 1.00 56.28 96 ASN A O 1
ATOM 752 N N . ALA A 1 97 ? -6.426 -7.039 -16.309 1.00 59.88 97 ALA A N 1
ATOM 753 C CA . ALA A 1 97 ? -6.671 -6.582 -14.943 1.00 59.88 97 ALA A CA 1
ATOM 754 C C . ALA A 1 97 ? -7.587 -7.596 -14.239 1.00 59.88 97 ALA A C 1
ATOM 756 O O . ALA A 1 97 ? -8.756 -7.705 -14.593 1.00 59.88 97 ALA A O 1
ATOM 757 N N . CYS A 1 98 ? -7.031 -8.370 -13.305 1.00 59.97 98 CYS A N 1
ATOM 758 C CA . CYS A 1 98 ? -7.741 -9.490 -12.682 1.00 59.97 98 CYS A CA 1
ATOM 759 C C . CYS A 1 98 ? -8.868 -8.979 -11.779 1.00 59.97 98 CYS A C 1
ATOM 761 O O . CYS A 1 98 ? -9.998 -9.451 -11.849 1.00 59.97 98 CYS A O 1
ATOM 763 N N . THR A 1 99 ? -8.573 -7.935 -11.006 1.00 64.75 99 THR A N 1
ATOM 764 C CA . THR A 1 99 ? -9.506 -7.330 -10.058 1.00 64.75 99 THR A CA 1
ATOM 765 C C . THR A 1 99 ? -10.396 -6.310 -10.771 1.00 64.75 99 THR A C 1
ATOM 767 O O . THR A 1 99 ? -10.016 -5.156 -10.982 1.00 64.75 99 THR A O 1
ATOM 770 N N . THR A 1 100 ? -11.589 -6.743 -11.183 1.00 75.31 100 THR A N 1
ATOM 771 C CA . THR A 1 100 ? -12.623 -5.864 -11.775 1.00 75.31 100 THR A CA 1
ATOM 772 C C . THR A 1 100 ? -13.591 -5.303 -10.734 1.00 75.31 100 THR A C 1
ATOM 774 O O . THR A 1 100 ? -14.301 -4.334 -11.003 1.00 75.31 100 THR A O 1
ATOM 777 N N . ARG A 1 101 ? -13.610 -5.893 -9.536 1.00 79.75 101 ARG A N 1
ATOM 778 C CA . ARG A 1 101 ? -14.447 -5.510 -8.396 1.00 79.75 101 ARG A CA 1
ATOM 779 C C . ARG A 1 101 ? -13.602 -5.507 -7.133 1.00 79.75 101 ARG A C 1
ATOM 781 O O . ARG A 1 101 ? -12.593 -6.192 -7.080 1.00 79.75 101 ARG A O 1
ATOM 788 N N . THR A 1 102 ? -14.006 -4.729 -6.138 1.00 84.50 102 THR A N 1
ATOM 789 C CA . THR A 1 102 ? -13.357 -4.773 -4.827 1.00 84.50 102 THR A CA 1
ATOM 790 C C . THR A 1 102 ? -13.689 -6.095 -4.139 1.00 84.50 102 THR A C 1
ATOM 792 O O . THR A 1 102 ? -14.866 -6.445 -4.027 1.00 84.50 102 THR A O 1
ATOM 795 N N . GLU A 1 103 ? -12.669 -6.802 -3.667 1.00 88.56 103 GLU A N 1
ATOM 796 C CA . GLU A 1 103 ? -12.777 -8.101 -3.001 1.00 88.56 103 GLU A CA 1
ATOM 797 C C . GLU A 1 103 ? -12.267 -8.008 -1.561 1.00 88.56 103 GLU A C 1
ATOM 799 O O . GLU A 1 103 ? -11.325 -7.272 -1.264 1.00 88.56 103 GLU A O 1
ATOM 804 N N . LYS A 1 104 ? -12.933 -8.724 -0.648 1.00 89.81 104 LYS A N 1
ATOM 805 C CA . LYS A 1 104 ? -12.582 -8.778 0.776 1.00 89.81 104 LYS A CA 1
ATOM 806 C C . LYS A 1 104 ? -11.978 -10.149 1.068 1.00 89.81 104 LYS A C 1
ATOM 808 O O . LYS A 1 104 ? -12.665 -11.156 0.915 1.00 89.81 104 LYS A O 1
ATOM 813 N N . HIS A 1 105 ? -10.737 -10.178 1.538 1.00 89.94 105 HIS A N 1
ATOM 814 C CA . HIS A 1 105 ? -10.041 -11.393 1.970 1.00 89.94 105 HIS A CA 1
ATOM 815 C C . HIS A 1 105 ? -9.763 -11.314 3.467 1.00 89.94 105 HIS A C 1
ATOM 817 O O . HIS A 1 105 ? -9.430 -10.245 3.969 1.00 89.94 105 HIS A O 1
ATOM 823 N N . MET A 1 106 ? -9.890 -12.422 4.191 1.00 88.25 106 MET A N 1
ATOM 824 C CA . MET A 1 106 ? -9.555 -12.482 5.614 1.00 88.25 106 MET A CA 1
ATOM 825 C C . MET A 1 106 ? -8.346 -13.386 5.799 1.00 88.25 106 MET A C 1
ATOM 827 O O . MET A 1 106 ? -8.366 -14.531 5.357 1.00 88.25 106 MET A O 1
ATOM 831 N N . ASP A 1 107 ? -7.307 -12.887 6.462 1.00 84.12 107 ASP A N 1
ATOM 832 C CA . ASP A 1 107 ? -6.142 -13.710 6.769 1.00 84.12 107 ASP A CA 1
ATOM 833 C C . ASP A 1 107 ? -6.296 -14.492 8.085 1.00 84.12 107 ASP A C 1
ATOM 835 O O . ASP A 1 107 ? -7.242 -14.319 8.860 1.00 84.12 107 ASP A O 1
ATOM 839 N N . LYS A 1 108 ? -5.310 -15.347 8.374 1.00 80.25 108 LYS A N 1
ATOM 840 C CA . LYS A 1 108 ? -5.260 -16.159 9.602 1.00 80.25 108 LYS A CA 1
ATOM 841 C C . LYS A 1 108 ? -5.161 -15.351 10.907 1.00 80.25 108 LYS A C 1
ATOM 843 O O . LYS A 1 108 ? -5.261 -15.932 11.984 1.00 80.25 108 LYS A O 1
ATOM 848 N N . TYR A 1 109 ? -4.929 -14.041 10.828 1.00 76.50 109 TYR A N 1
ATOM 849 C CA . TYR A 1 109 ? -4.844 -13.125 11.965 1.00 76.50 109 TYR A CA 1
ATOM 850 C C . TYR A 1 109 ? -6.126 -12.294 12.148 1.00 76.50 109 TYR A C 1
ATOM 852 O O . TYR A 1 109 ? -6.164 -11.424 13.022 1.00 76.50 109 TYR A O 1
ATOM 860 N N . ASN A 1 110 ? -7.189 -12.589 11.387 1.00 81.31 110 ASN A N 1
ATOM 861 C CA . ASN A 1 110 ? -8.446 -11.832 11.347 1.00 81.31 110 ASN A CA 1
ATOM 862 C C . ASN A 1 110 ? -8.258 -10.377 10.880 1.00 81.31 110 ASN A C 1
ATOM 864 O O . ASN A 1 110 ? -8.954 -9.469 11.345 1.00 81.31 110 ASN A O 1
ATOM 868 N N . ILE A 1 111 ? -7.297 -10.150 9.984 1.00 82.75 111 ILE A N 1
ATOM 869 C CA . ILE A 1 111 ? -7.167 -8.897 9.244 1.00 82.75 111 ILE A CA 1
ATOM 870 C C . ILE A 1 111 ? -7.935 -9.058 7.935 1.00 82.75 111 ILE A C 1
ATOM 872 O O . ILE A 1 111 ? -7.771 -10.049 7.220 1.00 82.75 111 ILE A O 1
ATOM 876 N N . PHE A 1 112 ? -8.764 -8.069 7.622 1.00 87.88 112 PHE A N 1
ATOM 877 C CA . PHE A 1 112 ? -9.491 -8.005 6.369 1.00 87.88 112 PHE A CA 1
ATOM 878 C C . PHE A 1 112 ? -8.764 -7.115 5.374 1.00 87.88 112 PHE A C 1
ATOM 880 O O . PHE A 1 112 ? -8.591 -5.916 5.585 1.00 87.88 112 PHE A O 1
ATOM 887 N N . TRP A 1 113 ? -8.382 -7.712 4.261 1.00 89.38 113 TRP A N 1
ATOM 888 C CA . TRP A 1 113 ? -7.715 -7.075 3.146 1.00 89.38 113 TRP A CA 1
ATOM 889 C C . TRP A 1 113 ? -8.746 -6.757 2.076 1.00 89.38 113 TRP A C 1
ATOM 891 O O . TRP A 1 113 ? -9.420 -7.653 1.569 1.00 89.38 113 TRP A O 1
ATOM 901 N N . TRP A 1 114 ? -8.863 -5.484 1.733 1.00 90.31 114 TRP A N 1
ATOM 902 C CA . TRP A 1 114 ? -9.696 -5.031 0.632 1.00 90.31 114 TRP A CA 1
ATOM 903 C C . TRP A 1 114 ? -8.813 -4.861 -0.602 1.00 90.31 114 TRP A C 1
ATOM 905 O O . TRP A 1 114 ? -8.117 -3.849 -0.734 1.00 90.31 114 TRP A O 1
ATOM 915 N N . ASP A 1 115 ? -8.812 -5.877 -1.472 1.00 89.81 115 ASP A N 1
ATOM 916 C CA . ASP A 1 115 ? -8.188 -5.797 -2.792 1.00 89.81 115 ASP A CA 1
ATOM 917 C C . ASP A 1 115 ? -9.100 -5.029 -3.732 1.00 89.81 115 ASP A C 1
ATOM 919 O O . ASP A 1 115 ? -10.323 -5.162 -3.709 1.00 89.81 115 ASP A O 1
ATOM 923 N N . THR A 1 116 ? -8.511 -4.194 -4.566 1.00 87.94 116 THR A N 1
ATOM 924 C CA . THR A 1 116 ? -9.263 -3.191 -5.302 1.00 87.94 116 THR A CA 1
ATOM 925 C C . THR A 1 116 ? -8.905 -3.185 -6.779 1.00 87.94 116 THR A C 1
ATOM 927 O O . THR A 1 116 ? -7.768 -3.483 -7.169 1.00 87.94 116 THR A O 1
ATOM 930 N N . PRO A 1 117 ? -9.835 -2.761 -7.648 1.00 84.75 117 PRO A N 1
ATOM 931 C CA . PRO A 1 117 ? -9.486 -2.415 -9.013 1.00 84.75 117 PRO A CA 1
ATOM 932 C C . PRO A 1 117 ? -8.420 -1.318 -9.038 1.00 84.75 117 PRO A C 1
ATOM 934 O O . PRO A 1 117 ? -8.211 -0.594 -8.060 1.00 84.75 117 PRO A O 1
ATOM 937 N N . GLY A 1 118 ? -7.739 -1.175 -10.172 1.00 81.12 118 GLY A N 1
ATOM 938 C CA . GLY A 1 118 ? -6.906 0.002 -10.404 1.00 81.12 118 GLY A CA 1
ATOM 939 C C . GLY A 1 118 ? -7.682 1.301 -10.129 1.00 81.12 118 GLY A C 1
ATOM 940 O O . GLY A 1 118 ? -8.869 1.400 -10.461 1.00 81.12 118 GLY A O 1
ATOM 941 N N . PHE A 1 119 ? -7.045 2.276 -9.468 1.00 76.19 119 PHE A N 1
ATOM 942 C CA . PHE A 1 119 ? -7.725 3.512 -9.053 1.00 76.19 119 PHE A CA 1
ATOM 943 C C . PHE A 1 119 ? -8.178 4.391 -10.219 1.00 76.19 119 PHE A C 1
ATOM 945 O O . PHE A 1 119 ? -8.888 5.368 -9.995 1.00 76.19 119 PHE A O 1
ATOM 952 N N . GLU A 1 120 ? -7.801 4.059 -11.457 1.00 72.38 120 GLU A N 1
ATOM 953 C CA . GLU A 1 120 ? -8.226 4.773 -12.660 1.00 72.38 120 GLU A CA 1
ATOM 954 C C . GLU A 1 120 ? -9.764 4.878 -12.757 1.00 72.38 120 GLU A C 1
ATOM 956 O O . GLU A 1 120 ? -10.269 5.776 -13.422 1.00 72.38 120 GLU A O 1
ATOM 961 N N . ASN A 1 121 ? -10.500 4.016 -12.037 1.00 62.38 121 ASN A N 1
ATOM 962 C CA . ASN A 1 121 ? -11.965 3.980 -11.991 1.00 62.38 121 ASN A CA 1
ATOM 963 C C . ASN A 1 121 ? -12.575 4.241 -10.597 1.00 62.38 121 ASN A C 1
ATOM 965 O O . ASN A 1 121 ? -13.731 3.890 -10.359 1.00 62.38 121 ASN A O 1
ATOM 969 N N . TRP A 1 122 ? -11.824 4.789 -9.640 1.00 64.75 122 TRP A N 1
ATOM 970 C CA . TRP A 1 122 ? -12.320 4.953 -8.269 1.00 64.75 122 TRP A CA 1
ATOM 971 C C . TRP A 1 122 ? -13.068 6.260 -8.015 1.00 64.75 122 TRP A C 1
ATOM 973 O O . TRP A 1 122 ? -12.725 7.319 -8.534 1.00 64.75 122 TRP A O 1
ATOM 983 N N . THR A 1 123 ? -14.025 6.191 -7.086 1.00 59.34 123 THR A N 1
ATOM 984 C CA . THR A 1 123 ? -14.648 7.359 -6.454 1.00 59.34 123 THR A CA 1
ATOM 985 C C . THR A 1 123 ? -14.253 7.435 -4.977 1.00 59.34 123 THR A C 1
ATOM 987 O O . THR A 1 123 ? -14.326 6.437 -4.262 1.00 59.34 123 THR A O 1
ATOM 990 N N . ILE A 1 124 ? -13.897 8.635 -4.514 1.00 59.06 124 ILE A N 1
ATOM 991 C CA . ILE A 1 124 ? -13.335 8.978 -3.187 1.00 59.06 124 ILE A CA 1
ATOM 992 C C . ILE A 1 124 ? -14.126 8.423 -1.985 1.00 59.06 124 ILE A C 1
ATOM 994 O O . ILE A 1 124 ? -13.553 8.141 -0.936 1.00 59.06 124 ILE A O 1
ATOM 998 N N . VAL A 1 125 ? -15.434 8.207 -2.146 1.00 59.31 125 VAL A N 1
ATOM 999 C CA . VAL A 1 125 ? -16.393 7.873 -1.075 1.00 59.31 125 VAL A CA 1
ATOM 1000 C C . VAL A 1 125 ? -16.095 6.542 -0.356 1.00 59.31 125 VAL A C 1
ATOM 1002 O O . VAL A 1 125 ? -16.646 6.273 0.708 1.00 59.31 125 VAL A O 1
ATOM 1005 N N . GLN A 1 126 ? -15.212 5.696 -0.889 1.00 62.97 126 GLN A N 1
ATOM 1006 C CA . GLN A 1 126 ? -14.923 4.386 -0.297 1.00 62.97 126 GLN A CA 1
ATOM 1007 C C . GLN A 1 126 ? -13.825 4.416 0.778 1.00 62.97 126 GLN A C 1
ATOM 1009 O O . GLN A 1 126 ? -13.836 3.557 1.652 1.00 62.97 126 GLN A O 1
ATOM 1014 N N . ALA A 1 127 ? -12.923 5.403 0.770 1.00 62.56 127 ALA A N 1
ATOM 1015 C CA . ALA A 1 127 ? -11.695 5.367 1.570 1.00 62.56 127 ALA A CA 1
ATOM 1016 C C . ALA A 1 127 ? -11.873 5.707 3.069 1.00 62.56 127 ALA A C 1
ATOM 1018 O O . ALA A 1 127 ? -11.078 5.259 3.889 1.00 62.56 127 ALA A O 1
ATOM 1019 N N . GLU A 1 128 ? -12.925 6.444 3.448 1.00 64.44 128 GLU A N 1
ATOM 1020 C CA . GLU A 1 128 ? -13.140 6.934 4.828 1.00 64.44 128 GLU A CA 1
ATOM 1021 C C . GLU A 1 128 ? -13.401 5.817 5.866 1.00 64.44 128 GLU A C 1
ATOM 1023 O O . GLU A 1 128 ? -13.449 6.087 7.061 1.00 64.44 128 GLU A O 1
ATOM 1028 N N . LYS A 1 129 ? -13.611 4.564 5.442 1.00 67.75 129 LYS A N 1
ATOM 1029 C CA . LYS A 1 129 ? -14.015 3.461 6.335 1.00 67.75 129 LYS A CA 1
ATOM 1030 C C . LYS A 1 129 ? -12.855 2.619 6.870 1.00 67.75 129 LYS A C 1
ATOM 1032 O O . LYS A 1 129 ? -13.089 1.761 7.716 1.00 67.75 129 LYS A O 1
ATOM 1037 N N . PHE A 1 130 ? -11.638 2.829 6.378 1.00 70.25 130 PHE A N 1
ATOM 1038 C CA . PHE A 1 130 ? -10.515 1.930 6.639 1.00 70.25 130 PHE A CA 1
ATOM 1039 C C . PHE A 1 130 ? -9.608 2.429 7.760 1.00 70.25 130 PHE A C 1
ATOM 1041 O O . PHE A 1 130 ? -9.403 3.627 7.919 1.00 70.25 130 PHE A O 1
ATOM 1048 N N . LEU A 1 131 ? -9.031 1.492 8.516 1.00 65.88 131 LEU A N 1
ATOM 1049 C CA . LEU A 1 131 ? -8.088 1.790 9.601 1.00 65.88 131 LEU A CA 1
ATOM 1050 C C . LEU A 1 131 ? -6.672 2.058 9.090 1.00 65.88 131 LEU A C 1
ATOM 1052 O O . LEU A 1 131 ? -5.928 2.855 9.663 1.00 65.88 131 LEU A O 1
ATOM 1056 N N . ALA A 1 132 ? -6.302 1.383 8.007 1.00 77.50 132 ALA A N 1
ATOM 1057 C CA . ALA A 1 132 ? -5.038 1.574 7.322 1.00 77.50 132 ALA A CA 1
ATOM 1058 C C . ALA A 1 132 ? -5.246 1.463 5.813 1.00 77.50 132 ALA A C 1
ATOM 1060 O O . ALA A 1 132 ? -6.147 0.763 5.338 1.00 77.50 132 ALA A O 1
ATOM 1061 N N . ALA A 1 133 ? -4.381 2.130 5.059 1.00 83.75 133 ALA A N 1
ATOM 1062 C CA . ALA A 1 133 ? -4.363 2.034 3.616 1.00 83.75 133 ALA A CA 1
ATOM 1063 C C . ALA A 1 133 ? -2.932 1.851 3.094 1.00 83.75 133 ALA A C 1
ATOM 1065 O O . ALA A 1 133 ? -1.995 2.549 3.486 1.00 83.75 133 ALA A O 1
ATOM 1066 N N . ILE A 1 134 ? -2.777 0.889 2.190 1.00 85.38 134 ILE A N 1
ATOM 1067 C CA . ILE A 1 134 ? -1.530 0.552 1.517 1.00 85.38 134 ILE A CA 1
ATOM 1068 C C . ILE A 1 134 ? -1.638 1.015 0.072 1.00 85.38 134 ILE A C 1
ATOM 1070 O O . ILE A 1 134 ? -2.388 0.441 -0.720 1.00 85.38 134 ILE A O 1
ATOM 1074 N N . PHE A 1 135 ? -0.855 2.026 -0.279 1.00 88.56 135 PHE A N 1
ATOM 1075 C CA . PHE A 1 135 ? -0.698 2.460 -1.655 1.00 88.56 135 PHE A CA 1
ATOM 1076 C C . PHE A 1 135 ? 0.421 1.676 -2.333 1.00 88.56 135 PHE A C 1
ATOM 1078 O O . PHE A 1 135 ? 1.579 1.767 -1.936 1.00 88.56 135 PHE A O 1
ATOM 1085 N N . CYS A 1 136 ? 0.090 0.929 -3.378 1.00 87.31 136 CYS A N 1
ATOM 1086 C CA . CYS A 1 136 ? 1.053 0.192 -4.181 1.00 87.31 136 CYS A CA 1
ATOM 1087 C C . CYS A 1 136 ? 1.488 1.003 -5.406 1.00 87.31 136 CYS A C 1
ATOM 1089 O O . CYS A 1 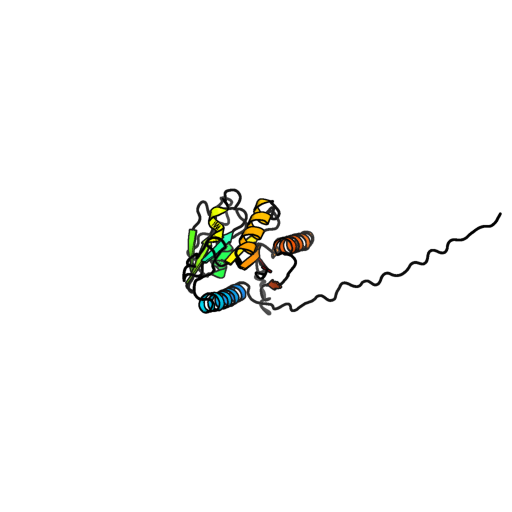136 ? 0.653 1.538 -6.140 1.00 87.31 136 CYS A O 1
ATOM 1091 N N . ARG A 1 137 ? 2.795 1.001 -5.677 1.00 86.50 137 ARG A N 1
ATOM 1092 C CA . ARG A 1 137 ? 3.461 1.677 -6.800 1.00 86.50 137 ARG A CA 1
ATOM 1093 C C . ARG A 1 137 ? 4.436 0.730 -7.511 1.00 86.50 137 ARG A C 1
ATOM 1095 O O . ARG A 1 137 ? 5.048 -0.116 -6.870 1.00 86.50 137 ARG A O 1
ATOM 1102 N N . THR A 1 138 ? 4.618 0.880 -8.821 1.00 85.69 138 THR A N 1
ATOM 1103 C CA . THR A 1 138 ? 5.737 0.311 -9.614 1.00 85.69 138 THR A CA 1
ATOM 1104 C C . THR A 1 138 ? 6.485 1.448 -10.308 1.00 85.69 138 THR A C 1
ATOM 1106 O O . THR A 1 138 ? 5.930 2.531 -10.379 1.00 85.69 138 THR A O 1
ATOM 1109 N N . ALA A 1 139 ? 7.651 1.222 -10.923 1.00 81.94 139 ALA A N 1
ATOM 1110 C CA . ALA A 1 139 ? 8.328 2.243 -11.745 1.00 81.94 139 ALA A CA 1
ATOM 1111 C C . ALA A 1 139 ? 7.392 2.937 -12.761 1.00 81.94 139 ALA A C 1
ATOM 1113 O O . ALA A 1 139 ? 7.204 4.148 -12.731 1.00 81.94 139 ALA A O 1
ATOM 1114 N N . ASN A 1 140 ? 6.693 2.138 -13.573 1.00 76.94 140 ASN A N 1
ATOM 1115 C CA .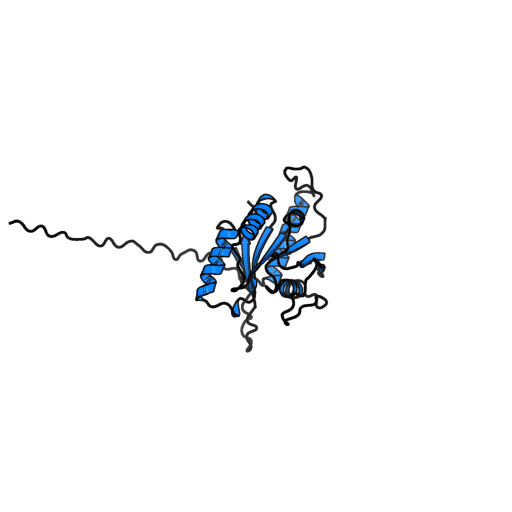 ASN A 1 140 ? 5.958 2.637 -14.745 1.00 76.94 140 ASN A CA 1
ATOM 1116 C C . ASN A 1 140 ? 4.530 3.127 -14.481 1.00 76.94 140 ASN A C 1
ATOM 1118 O O . ASN A 1 140 ? 3.818 3.472 -15.421 1.00 76.94 140 ASN A O 1
ATOM 1122 N N . SER A 1 141 ? 4.054 3.100 -13.237 1.00 72.88 141 SER A N 1
ATOM 1123 C CA . SER A 1 141 ? 2.790 3.785 -12.944 1.00 72.88 141 SER A CA 1
ATOM 1124 C C . SER A 1 141 ? 3.024 5.313 -12.944 1.00 72.88 141 SER A C 1
ATOM 1126 O O . SER A 1 141 ? 4.167 5.766 -12.958 1.00 72.88 141 SER A O 1
ATOM 1128 N N . LEU A 1 142 ? 1.991 6.142 -12.907 1.00 63.62 142 LEU A N 1
ATOM 1129 C CA . LEU A 1 142 ? 2.141 7.544 -12.498 1.00 63.62 142 LEU A CA 1
ATOM 1130 C C . LEU A 1 142 ? 1.572 7.642 -11.087 1.00 63.62 142 LEU A C 1
ATOM 1132 O O . LEU A 1 142 ? 0.396 7.350 -10.885 1.00 63.62 142 LEU A O 1
ATOM 1136 N N . GLY A 1 143 ? 2.410 7.967 -10.105 1.00 56.19 143 GLY A N 1
ATOM 1137 C CA . GLY A 1 143 ? 1.989 8.035 -8.703 1.00 56.19 143 GLY A CA 1
ATOM 1138 C C . GLY A 1 143 ? 1.628 9.440 -8.232 1.00 56.19 143 GLY A C 1
ATOM 1139 O O . GLY A 1 143 ? 0.962 9.578 -7.218 1.00 56.19 143 GLY A O 1
ATOM 1140 N N . SER A 1 144 ? 1.936 10.481 -9.008 1.00 61.03 144 SER A N 1
ATOM 1141 C CA . SER A 1 144 ? 1.603 11.870 -8.673 1.00 61.03 144 SER A CA 1
ATOM 1142 C C . SER A 1 144 ? 0.462 12.427 -9.533 1.00 61.03 144 SER A C 1
ATOM 1144 O O . SER A 1 144 ? 0.592 13.486 -10.151 1.00 61.03 144 SER A O 1
ATOM 1146 N N . SER A 1 145 ? -0.663 11.715 -9.626 1.00 72.44 145 SER A N 1
ATOM 1147 C CA . SER A 1 145 ? -1.885 12.349 -10.133 1.00 72.44 145 SER A CA 1
ATOM 1148 C C . SER A 1 145 ? -2.500 13.214 -9.027 1.00 72.44 145 SER A C 1
ATOM 1150 O O . SER A 1 145 ? -2.362 12.907 -7.840 1.00 72.44 145 SER A O 1
ATOM 1152 N N . GLN A 1 146 ? -3.218 14.279 -9.398 1.00 78.12 146 GLN A N 1
ATOM 1153 C CA . GLN A 1 146 ? -3.985 15.083 -8.432 1.00 78.12 146 GLN A CA 1
ATOM 1154 C C . GLN A 1 146 ? -4.928 14.210 -7.586 1.00 78.12 146 GLN A C 1
ATOM 1156 O O . GLN A 1 146 ? -5.161 14.511 -6.420 1.00 78.12 146 GLN A O 1
ATOM 1161 N N . VAL A 1 147 ? -5.409 13.095 -8.151 1.00 77.69 147 VAL A N 1
ATOM 1162 C CA . VAL A 1 147 ? -6.242 12.108 -7.455 1.00 77.69 147 VAL A CA 1
ATOM 1163 C C . VAL A 1 147 ? -5.467 11.408 -6.340 1.00 77.69 147 VAL A C 1
ATOM 1165 O O . VAL A 1 147 ? -5.977 11.323 -5.228 1.00 77.69 147 VAL A O 1
ATOM 1168 N N . VAL A 1 148 ? -4.238 10.942 -6.593 1.00 83.25 148 VAL A N 1
ATOM 1169 C CA . VAL A 1 148 ? -3.423 10.282 -5.555 1.00 83.25 148 VAL A CA 1
ATOM 1170 C C . VAL A 1 148 ? -3.079 11.265 -4.440 1.00 83.25 148 VAL A C 1
ATOM 1172 O O . VAL A 1 148 ? -3.266 10.936 -3.272 1.00 83.25 148 VAL A O 1
ATOM 1175 N N . GLN A 1 149 ? -2.656 12.485 -4.783 1.00 85.06 149 GLN A N 1
ATOM 1176 C CA . GLN A 1 149 ? -2.372 13.523 -3.786 1.00 85.06 149 GLN A CA 1
ATOM 1177 C C . GLN A 1 149 ? -3.600 13.800 -2.911 1.00 85.06 149 GLN A C 1
ATOM 1179 O O . GLN A 1 149 ? -3.515 13.750 -1.686 1.00 85.06 149 GLN A O 1
ATOM 1184 N N . TYR A 1 150 ? -4.753 14.018 -3.545 1.00 83.38 150 TYR A N 1
ATOM 1185 C CA . TYR A 1 150 ? -6.012 14.245 -2.850 1.00 83.38 150 TYR A CA 1
ATOM 1186 C C . TYR A 1 150 ? -6.394 13.061 -1.945 1.00 83.38 150 TYR A C 1
ATOM 1188 O O . TYR A 1 150 ? -6.763 13.270 -0.792 1.00 83.38 150 TYR A O 1
ATOM 1196 N N . MET A 1 151 ? -6.255 11.816 -2.418 1.00 82.12 151 MET A N 1
ATOM 1197 C CA . MET A 1 151 ? -6.508 10.622 -1.602 1.00 82.12 151 MET A CA 1
ATOM 1198 C C . MET A 1 151 ? -5.600 10.567 -0.374 1.00 82.12 151 MET A C 1
ATOM 1200 O O . MET A 1 151 ? -6.079 10.292 0.722 1.00 82.12 151 MET A O 1
ATOM 1204 N N . PHE A 1 152 ? -4.304 10.838 -0.537 1.00 86.69 152 PHE A N 1
ATOM 1205 C CA . PHE A 1 152 ? -3.367 10.872 0.585 1.00 86.69 152 PHE A CA 1
ATOM 1206 C C . PHE A 1 152 ? -3.736 11.972 1.580 1.00 86.69 152 PHE A C 1
ATOM 1208 O O . PHE A 1 152 ? -3.697 11.737 2.786 1.00 86.69 152 PHE A O 1
ATOM 1215 N N . ASP A 1 153 ? -4.132 13.150 1.099 1.00 85.38 153 ASP A N 1
ATOM 1216 C CA . ASP A 1 153 ? -4.568 14.247 1.959 1.00 85.38 153 ASP A CA 1
ATOM 1217 C C . ASP A 1 153 ? -5.840 13.888 2.740 1.00 85.38 153 ASP A C 1
ATOM 1219 O O . ASP A 1 153 ? -5.884 14.117 3.948 1.00 85.38 153 ASP A O 1
ATOM 1223 N N . GLU A 1 154 ? -6.844 13.282 2.103 1.00 81.69 154 GLU A N 1
ATOM 1224 C CA . GLU A 1 154 ? -8.069 12.840 2.781 1.00 81.69 154 GLU A CA 1
ATOM 1225 C C . GLU A 1 154 ? -7.810 11.710 3.783 1.00 81.69 154 GLU A C 1
ATOM 1227 O O . GLU A 1 154 ? -8.269 11.781 4.923 1.00 81.69 154 GLU A O 1
ATOM 1232 N N . LEU A 1 155 ? -7.026 10.695 3.415 1.00 83.06 155 LEU A N 1
ATOM 1233 C CA . LEU A 1 155 ? -6.665 9.603 4.323 1.00 83.06 155 LEU A CA 1
ATOM 1234 C C . LEU A 1 155 ? -5.893 10.139 5.545 1.00 83.06 155 LEU A C 1
ATOM 1236 O O . LEU A 1 155 ? -6.224 9.793 6.680 1.00 83.06 155 LEU A O 1
ATOM 1240 N N . ARG A 1 156 ? -4.943 11.067 5.337 1.00 82.06 156 ARG A N 1
ATOM 1241 C CA . ARG A 1 156 ? -4.216 11.742 6.429 1.00 82.06 156 ARG A CA 1
ATOM 1242 C C . ARG A 1 156 ? -5.142 12.563 7.323 1.00 82.06 156 ARG A C 1
ATOM 1244 O O . ARG A 1 156 ? -5.025 12.470 8.542 1.00 82.06 156 ARG A O 1
ATOM 1251 N N . LYS A 1 157 ? -6.064 13.349 6.753 1.00 80.44 157 LYS A N 1
ATOM 1252 C CA . LYS A 1 157 ? -7.040 14.144 7.528 1.00 80.44 157 LYS A CA 1
ATOM 1253 C C . LYS A 1 157 ? -7.921 13.277 8.426 1.00 80.44 157 LYS A C 1
ATOM 1255 O O . LYS A 1 157 ? -8.309 13.726 9.498 1.00 80.44 157 LYS A O 1
ATOM 1260 N N . ASN A 1 158 ? -8.220 12.052 7.998 1.00 73.56 158 ASN A N 1
ATOM 1261 C CA . ASN A 1 158 ? -9.021 11.097 8.762 1.00 73.56 158 ASN A CA 1
ATOM 1262 C C . ASN A 1 158 ? -8.193 10.252 9.750 1.00 73.56 158 ASN A C 1
ATOM 1264 O O . ASN A 1 158 ? -8.741 9.355 10.385 1.00 73.56 158 ASN A O 1
ATOM 1268 N N . GLY A 1 159 ? -6.890 10.521 9.897 1.00 76.75 159 GLY A N 1
ATOM 1269 C CA . GLY A 1 159 ? -6.018 9.789 10.821 1.00 76.75 159 GLY A CA 1
ATOM 1270 C C . GLY A 1 159 ? -5.736 8.345 10.396 1.00 76.75 159 GLY A C 1
ATOM 1271 O O . GLY A 1 159 ? -5.356 7.526 11.231 1.00 76.75 159 GLY A O 1
ATOM 1272 N N . ILE A 1 160 ? -5.932 8.018 9.116 1.00 79.19 160 ILE A N 1
ATOM 1273 C CA . ILE A 1 160 ? -5.712 6.672 8.583 1.00 79.19 160 ILE A CA 1
ATOM 1274 C C . ILE A 1 160 ? -4.208 6.452 8.413 1.00 79.19 160 ILE A C 1
ATOM 1276 O O . ILE A 1 160 ? -3.517 7.291 7.828 1.00 79.19 160 ILE A O 1
ATOM 1280 N N . LEU A 1 161 ? -3.692 5.317 8.902 1.00 81.94 161 LEU A N 1
ATOM 1281 C CA . LEU A 1 161 ? -2.289 4.960 8.679 1.00 81.94 161 LEU A CA 1
ATOM 1282 C C . LEU A 1 161 ? -2.052 4.729 7.184 1.00 81.94 161 LEU A C 1
ATOM 1284 O O . LEU A 1 161 ? -2.737 3.911 6.567 1.00 81.94 161 LEU A O 1
ATOM 1288 N N . LEU A 1 162 ? -1.041 5.398 6.627 1.00 85.31 162 LEU A N 1
ATOM 1289 C CA . LEU A 1 162 ? -0.669 5.257 5.224 1.00 85.31 162 LEU A CA 1
ATOM 1290 C C . LEU A 1 162 ? 0.694 4.609 5.061 1.00 85.31 162 LEU A C 1
ATOM 1292 O O . LEU A 1 162 ? 1.701 5.080 5.595 1.00 85.31 162 LEU A O 1
ATOM 1296 N N . LEU A 1 163 ? 0.712 3.566 4.237 1.00 87.56 163 LEU A N 1
ATOM 1297 C CA . LEU A 1 163 ? 1.923 2.885 3.812 1.00 87.56 163 LEU A CA 1
ATOM 1298 C C . LEU A 1 163 ? 2.071 3.007 2.301 1.00 87.56 163 LEU A C 1
ATOM 1300 O O . LEU A 1 163 ? 1.184 2.623 1.542 1.00 87.56 163 LEU A O 1
ATOM 1304 N N . TYR A 1 164 ? 3.212 3.523 1.864 1.00 89.81 164 TYR A N 1
ATOM 1305 C CA . TYR A 1 164 ? 3.588 3.608 0.463 1.00 89.81 164 TYR A CA 1
ATOM 1306 C C . TYR A 1 164 ? 4.493 2.424 0.124 1.00 89.81 164 TYR A C 1
ATOM 1308 O O . TYR A 1 164 ? 5.646 2.377 0.547 1.00 89.81 164 TYR A O 1
ATOM 1316 N N . VAL A 1 165 ? 3.990 1.465 -0.646 1.00 89.75 165 VAL A N 1
ATOM 1317 C CA . VAL A 1 165 ? 4.695 0.235 -1.021 1.00 89.75 165 VAL A CA 1
ATOM 1318 C C . VAL A 1 165 ? 5.105 0.291 -2.488 1.00 89.75 165 VAL A C 1
ATOM 1320 O O . VAL A 1 165 ? 4.280 0.266 -3.399 1.00 89.75 165 VAL A O 1
ATOM 1323 N N . ILE A 1 166 ? 6.410 0.305 -2.732 1.00 89.38 166 ILE A N 1
ATOM 1324 C CA . ILE A 1 166 ? 7.002 0.147 -4.054 1.00 89.38 166 ILE A CA 1
ATOM 1325 C C . ILE A 1 166 ? 7.170 -1.342 -4.325 1.00 89.38 166 ILE A C 1
ATOM 1327 O O . ILE A 1 166 ? 8.056 -2.003 -3.792 1.00 89.38 166 ILE A O 1
ATOM 1331 N N . THR A 1 167 ? 6.309 -1.872 -5.170 1.00 88.88 167 THR A N 1
ATOM 1332 C CA . THR A 1 167 ? 6.362 -3.241 -5.682 1.00 88.88 167 THR A CA 1
ATOM 1333 C C . THR A 1 167 ? 7.328 -3.354 -6.863 1.00 88.88 167 THR A C 1
ATOM 1335 O O . THR A 1 167 ? 7.707 -2.363 -7.492 1.00 88.88 167 THR A O 1
ATOM 1338 N N . LYS A 1 168 ? 7.716 -4.589 -7.191 1.00 88.12 168 LYS A N 1
ATOM 1339 C CA . LYS A 1 168 ? 8.673 -4.921 -8.257 1.00 88.12 168 LYS A CA 1
ATOM 1340 C C . LYS A 1 168 ? 10.021 -4.199 -8.102 1.00 88.12 168 LYS A C 1
ATOM 1342 O O . LYS A 1 168 ? 10.708 -3.990 -9.095 1.00 88.12 168 LYS A O 1
ATOM 1347 N N . TRP A 1 169 ? 10.423 -3.877 -6.868 1.00 86.75 169 TRP A N 1
ATOM 1348 C CA . TRP A 1 169 ? 11.630 -3.098 -6.564 1.00 86.75 169 TRP A CA 1
ATOM 1349 C C . TRP A 1 169 ? 12.905 -3.585 -7.279 1.00 86.75 169 TRP A C 1
ATOM 1351 O O . TRP A 1 169 ? 13.596 -2.753 -7.863 1.00 86.75 169 TRP A O 1
ATOM 1361 N N . PRO A 1 170 ? 13.209 -4.900 -7.336 1.00 85.56 170 PRO A N 1
ATOM 1362 C CA . PRO A 1 170 ? 14.414 -5.395 -8.007 1.00 85.56 170 PRO A CA 1
ATOM 1363 C C . PRO A 1 170 ? 14.479 -5.120 -9.513 1.00 85.56 170 PRO A C 1
ATOM 1365 O O . PRO A 1 170 ? 15.531 -5.322 -10.112 1.00 85.56 170 PRO A O 1
ATOM 1368 N N . PHE A 1 171 ? 13.359 -4.729 -10.124 1.00 86.75 171 PHE A N 1
ATOM 1369 C CA . PHE A 1 171 ? 13.243 -4.440 -11.550 1.00 86.75 171 PHE A CA 1
ATOM 1370 C C . PHE A 1 171 ? 13.257 -2.935 -11.851 1.00 86.75 171 PHE A C 1
ATOM 1372 O O . PHE A 1 171 ? 13.138 -2.554 -13.011 1.00 86.75 171 PHE A O 1
ATOM 1379 N N . ILE A 1 172 ? 13.373 -2.085 -10.826 1.00 85.75 172 ILE A N 1
ATOM 1380 C CA . ILE A 1 172 ? 13.403 -0.628 -10.971 1.00 85.75 172 ILE A CA 1
ATOM 1381 C C . ILE A 1 172 ? 14.862 -0.178 -11.128 1.00 85.75 172 ILE A C 1
ATOM 1383 O O . ILE A 1 172 ? 15.663 -0.451 -10.224 1.00 85.75 172 ILE A O 1
ATOM 1387 N N . PRO A 1 173 ? 15.223 0.522 -12.220 1.00 90.00 173 PRO A N 1
ATOM 1388 C CA . PRO A 1 173 ? 16.562 1.082 -12.391 1.00 90.00 173 PRO A CA 1
ATOM 1389 C C . PRO A 1 173 ? 16.947 1.998 -11.225 1.00 90.00 173 PRO A C 1
ATOM 1391 O O . PRO A 1 173 ? 16.128 2.794 -10.768 1.00 90.00 173 PRO A O 1
ATOM 1394 N N . GLU A 1 174 ? 18.196 1.938 -10.755 1.00 86.06 174 GLU A N 1
ATOM 1395 C CA . GLU A 1 174 ? 18.674 2.788 -9.646 1.00 86.06 174 GLU A CA 1
ATOM 1396 C C . GLU A 1 174 ? 18.462 4.285 -9.906 1.00 86.06 174 GLU A C 1
ATOM 1398 O O . GLU A 1 174 ? 18.112 5.034 -8.993 1.00 86.06 174 GLU A O 1
ATOM 1403 N N . THR A 1 175 ? 18.573 4.707 -11.167 1.00 86.19 175 THR A N 1
ATOM 1404 C CA . THR A 1 175 ? 18.307 6.082 -11.610 1.00 86.19 175 THR A CA 1
ATOM 1405 C C . THR A 1 175 ? 16.876 6.542 -11.320 1.00 86.19 175 THR A C 1
ATOM 1407 O O . THR A 1 175 ? 16.650 7.724 -11.077 1.00 86.19 175 THR A O 1
ATOM 1410 N N . GLU A 1 176 ? 15.907 5.625 -11.305 1.00 87.19 176 GLU A N 1
A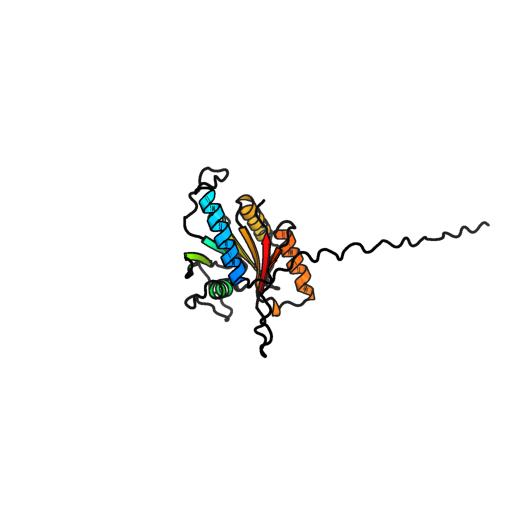TOM 1411 C CA . GLU A 1 176 ? 14.495 5.910 -11.021 1.00 87.19 176 GLU A CA 1
ATOM 1412 C C . GLU A 1 176 ? 14.145 5.732 -9.540 1.00 87.19 176 GLU A C 1
ATOM 1414 O O . GLU A 1 176 ? 13.239 6.393 -9.028 1.00 87.19 176 GLU A O 1
ATOM 1419 N N . GLN A 1 177 ? 14.880 4.880 -8.820 1.00 86.75 177 GLN A N 1
ATOM 1420 C CA . GLN A 1 177 ? 14.632 4.591 -7.405 1.00 86.75 177 GLN A CA 1
ATOM 1421 C C . GLN A 1 177 ? 14.612 5.867 -6.553 1.00 86.75 177 GLN A C 1
ATOM 1423 O O . GLN A 1 177 ? 13.695 6.049 -5.752 1.00 86.75 177 GLN A O 1
ATOM 1428 N N . LYS A 1 178 ? 15.568 6.785 -6.757 1.00 85.06 178 LYS A N 1
ATOM 1429 C CA . LYS A 1 178 ? 15.626 8.061 -6.020 1.00 85.06 178 LYS A CA 1
ATOM 1430 C C . LYS A 1 178 ? 14.382 8.923 -6.263 1.00 85.06 178 LYS A C 1
ATOM 1432 O O . LYS A 1 178 ? 13.842 9.490 -5.317 1.00 85.06 178 LYS A O 1
ATOM 1437 N N . ALA A 1 179 ? 13.897 8.983 -7.503 1.00 87.12 179 ALA A N 1
ATOM 1438 C CA . ALA A 1 179 ? 12.709 9.757 -7.852 1.00 87.12 179 ALA A CA 1
ATOM 1439 C C . ALA A 1 179 ? 11.443 9.191 -7.190 1.00 87.12 179 ALA A C 1
ATOM 1441 O O . ALA A 1 179 ? 10.673 9.950 -6.608 1.00 87.12 179 ALA A O 1
ATOM 1442 N N . ILE A 1 180 ? 11.262 7.865 -7.200 1.00 86.94 180 ILE A N 1
ATOM 1443 C CA . ILE A 1 180 ? 10.102 7.217 -6.561 1.00 86.94 180 ILE A CA 1
ATOM 1444 C C . ILE A 1 180 ? 10.148 7.391 -5.039 1.00 86.94 180 ILE A C 1
ATOM 1446 O O . ILE A 1 180 ? 9.117 7.612 -4.409 1.00 86.94 180 ILE A O 1
ATOM 1450 N N . ILE A 1 181 ? 11.338 7.332 -4.435 1.00 85.00 181 ILE A N 1
ATOM 1451 C CA . ILE A 1 181 ? 11.501 7.600 -3.001 1.00 85.00 181 ILE A CA 1
ATOM 1452 C C . ILE A 1 181 ? 11.104 9.042 -2.679 1.00 85.00 181 ILE A C 1
ATOM 1454 O O . ILE A 1 181 ? 10.354 9.262 -1.732 1.00 85.00 181 ILE A O 1
ATOM 1458 N N . ASN A 1 182 ? 11.563 10.015 -3.467 1.00 85.56 182 ASN A N 1
ATOM 1459 C CA . ASN A 1 182 ? 11.204 11.419 -3.269 1.00 85.56 182 ASN A CA 1
ATOM 1460 C C . ASN A 1 182 ? 9.697 11.653 -3.453 1.00 85.56 182 ASN A C 1
ATOM 1462 O O . ASN A 1 182 ? 9.098 12.393 -2.676 1.00 85.56 182 ASN A O 1
ATOM 1466 N N . GLU A 1 183 ? 9.074 10.986 -4.430 1.00 87.44 183 GLU A N 1
ATOM 1467 C CA . GLU A 1 183 ? 7.620 10.989 -4.630 1.00 87.44 183 GLU A CA 1
ATOM 1468 C C . GLU A 1 183 ? 6.894 10.465 -3.380 1.00 87.44 183 GLU A C 1
ATOM 1470 O O . GLU A 1 183 ? 6.012 11.139 -2.846 1.00 87.44 183 GLU A O 1
ATOM 1475 N N . ALA A 1 184 ? 7.310 9.301 -2.870 1.00 86.81 184 ALA A N 1
ATOM 1476 C CA . ALA A 1 184 ? 6.747 8.704 -1.664 1.00 86.81 184 ALA A CA 1
ATOM 1477 C C . ALA A 1 184 ? 6.887 9.643 -0.459 1.00 86.81 184 ALA A C 1
ATOM 1479 O O . ALA A 1 184 ? 5.910 9.885 0.242 1.00 86.81 184 ALA A O 1
ATOM 1480 N N . VAL A 1 185 ? 8.070 10.227 -0.247 1.00 85.25 185 VAL A N 1
ATOM 1481 C CA . VAL A 1 185 ? 8.324 11.181 0.846 1.00 85.25 185 VAL A CA 1
ATOM 1482 C C . VAL A 1 185 ? 7.444 12.426 0.715 1.00 85.25 185 VAL A C 1
ATOM 1484 O O . VAL A 1 185 ? 6.868 12.865 1.711 1.00 85.25 185 VAL A O 1
ATOM 1487 N N . GLY A 1 186 ? 7.290 12.971 -0.494 1.00 87.31 186 GLY A N 1
ATOM 1488 C CA . GLY A 1 186 ? 6.411 14.113 -0.751 1.00 87.31 186 GLY A CA 1
ATOM 1489 C C . GLY A 1 186 ? 4.950 13.806 -0.417 1.00 87.31 186 GLY A C 1
ATOM 1490 O O . GLY A 1 186 ? 4.312 14.550 0.329 1.00 87.31 186 GLY A O 1
ATOM 1491 N N . LEU A 1 187 ? 4.440 12.662 -0.884 1.00 86.00 187 LEU A N 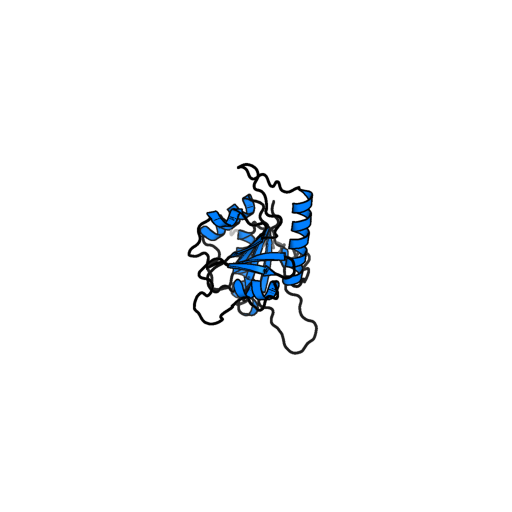1
ATOM 1492 C CA . LEU A 1 187 ? 3.067 12.213 -0.622 1.00 86.00 187 LEU A CA 1
ATOM 1493 C C . LEU A 1 187 ? 2.814 11.907 0.862 1.00 86.00 187 LEU A C 1
ATOM 1495 O O . LEU A 1 187 ? 1.717 12.152 1.377 1.00 86.00 187 LEU A O 1
ATOM 1499 N N . LEU A 1 188 ? 3.835 11.414 1.559 1.00 85.25 188 LEU A N 1
ATOM 1500 C CA . LEU A 1 188 ? 3.835 11.116 2.991 1.00 85.25 188 LEU A CA 1
ATOM 1501 C C . LEU A 1 188 ? 4.138 12.349 3.867 1.00 85.25 188 LEU A C 1
ATOM 1503 O O . LEU A 1 188 ? 4.218 12.231 5.084 1.00 85.25 188 LEU A O 1
ATOM 1507 N N . GLY A 1 189 ? 4.277 13.550 3.296 1.00 84.81 189 GLY A N 1
ATOM 1508 C CA . GLY A 1 189 ? 4.440 14.783 4.074 1.00 84.81 189 GLY A CA 1
ATOM 1509 C C . GLY A 1 189 ? 5.815 14.952 4.733 1.00 84.81 189 GLY A C 1
ATOM 1510 O O . GLY A 1 189 ? 5.914 15.585 5.785 1.00 84.81 189 GLY A O 1
ATOM 1511 N N . GLY A 1 190 ? 6.871 14.394 4.135 1.00 76.38 190 GLY A N 1
ATOM 1512 C CA . GLY A 1 190 ? 8.267 14.671 4.491 1.00 76.38 190 GLY A CA 1
ATOM 1513 C C . GLY A 1 190 ? 8.866 13.811 5.608 1.00 76.38 190 GLY A C 1
ATOM 1514 O O . GLY A 1 190 ? 10.074 13.870 5.820 1.00 76.38 190 GLY A O 1
ATOM 1515 N N . ARG A 1 191 ? 8.077 12.991 6.316 1.00 64.56 191 ARG A N 1
ATOM 1516 C CA . ARG A 1 191 ? 8.597 12.062 7.337 1.00 64.56 191 ARG A CA 1
ATOM 1517 C C . ARG A 1 191 ? 8.884 10.700 6.712 1.00 64.56 191 ARG A C 1
ATOM 1519 O O . ARG A 1 191 ? 8.033 10.145 6.024 1.00 64.56 191 ARG A O 1
ATOM 1526 N N . LYS A 1 192 ? 10.083 10.163 6.951 1.00 64.38 192 LYS A N 1
ATOM 1527 C CA . LYS A 1 192 ? 10.537 8.888 6.386 1.00 64.38 192 LYS A CA 1
ATOM 1528 C C . LYS A 1 192 ? 10.836 7.894 7.501 1.00 64.38 192 LYS A C 1
ATOM 1530 O O . LYS A 1 192 ? 11.793 8.073 8.243 1.00 64.38 192 LYS A O 1
ATOM 1535 N N . ARG A 1 193 ? 10.099 6.784 7.523 1.00 69.06 193 ARG A N 1
ATOM 1536 C CA . ARG A 1 193 ? 10.619 5.510 8.033 1.00 69.06 193 ARG A CA 1
ATOM 1537 C C . ARG A 1 193 ? 10.672 4.533 6.867 1.00 69.06 193 ARG A C 1
ATOM 1539 O O . ARG A 1 193 ? 9.637 4.166 6.317 1.00 69.06 193 ARG A O 1
ATOM 1546 N N . GLY A 1 194 ? 11.883 4.208 6.416 1.00 66.25 194 GLY A N 1
ATOM 1547 C CA . GLY A 1 194 ? 12.082 3.208 5.368 1.00 66.25 194 GLY A CA 1
ATOM 1548 C C . GLY A 1 194 ? 11.949 1.810 5.962 1.00 66.25 194 GLY A C 1
ATOM 1549 O O . GLY A 1 194 ? 12.584 1.521 6.970 1.00 66.25 194 GLY A O 1
ATOM 1550 N N . ILE A 1 195 ? 11.132 0.963 5.344 1.00 65.50 195 ILE A N 1
ATOM 1551 C CA . ILE A 1 195 ? 10.941 -0.434 5.735 1.00 65.50 195 ILE A CA 1
ATOM 1552 C C . ILE A 1 195 ? 11.527 -1.294 4.622 1.00 65.50 195 ILE A C 1
ATOM 1554 O O . ILE A 1 195 ? 11.059 -1.274 3.473 1.00 65.50 195 ILE A O 1
ATOM 1558 N N . TYR A 1 196 ? 12.577 -2.032 4.966 1.00 64.56 196 TYR A N 1
ATOM 1559 C CA . TYR A 1 196 ? 13.356 -2.809 4.015 1.00 64.56 196 TYR A CA 1
ATOM 1560 C C . TYR A 1 196 ? 13.241 -4.296 4.325 1.00 64.56 196 TYR A C 1
ATOM 1562 O O . TYR A 1 196 ? 13.431 -4.679 5.476 1.00 64.56 196 TYR A O 1
ATOM 1570 N N . PRO A 1 197 ? 12.996 -5.141 3.312 1.00 55.75 197 PRO A N 1
ATOM 1571 C CA . PRO A 1 197 ? 13.013 -6.577 3.513 1.00 55.75 197 PRO A CA 1
ATOM 1572 C C . PRO A 1 197 ? 14.391 -7.051 4.011 1.00 55.75 197 PRO A C 1
ATOM 1574 O O . PRO A 1 197 ? 15.398 -6.748 3.373 1.00 55.75 197 PRO A O 1
ATOM 1577 N N . VAL A 1 198 ? 14.423 -7.850 5.085 1.00 50.19 198 VAL A N 1
ATOM 1578 C CA . VAL A 1 198 ? 15.654 -8.451 5.651 1.00 50.19 198 VAL A CA 1
ATOM 1579 C C . VAL A 1 198 ? 16.432 -9.208 4.572 1.00 50.19 198 VAL A C 1
ATOM 1581 O O . VAL A 1 198 ? 15.834 -10.011 3.842 1.00 50.19 198 VAL A O 1
ATOM 1584 N N . LYS A 1 199 ? 17.751 -9.011 4.467 1.00 54.41 199 LYS A N 1
ATOM 1585 C CA . LYS A 1 199 ? 18.591 -9.880 3.623 1.00 54.41 199 LYS A CA 1
ATOM 1586 C C . LYS A 1 199 ? 18.597 -11.289 4.219 1.00 54.41 199 LYS A C 1
ATOM 1588 O O . LYS A 1 199 ? 19.040 -11.477 5.345 1.00 54.41 199 LYS A O 1
ATOM 1593 N N . GLU A 1 200 ? 18.123 -12.292 3.478 1.00 49.53 200 GLU A N 1
ATOM 1594 C CA . GLU A 1 200 ? 18.315 -13.684 3.902 1.00 49.53 200 GLU A CA 1
ATOM 1595 C C . GLU A 1 200 ? 19.819 -13.976 3.949 1.00 49.53 200 GLU A C 1
ATOM 1597 O O . GLU A 1 200 ? 20.520 -13.893 2.937 1.00 49.53 200 GLU A O 1
ATOM 1602 N N . GLY A 1 201 ? 20.330 -14.253 5.148 1.00 41.69 201 GLY A N 1
ATOM 1603 C CA . GLY A 1 201 ? 21.735 -14.563 5.359 1.00 41.69 201 GLY A CA 1
ATOM 1604 C C . GLY A 1 201 ? 22.143 -15.829 4.605 1.00 41.69 201 GLY A C 1
ATOM 1605 O O . GLY A 1 201 ? 21.613 -16.906 4.849 1.00 41.69 201 GLY A O 1
ATOM 1606 N N . GLY A 1 202 ? 23.121 -15.702 3.705 1.00 43.09 202 GLY A N 1
ATOM 1607 C CA . GLY A 1 202 ? 24.073 -16.773 3.389 1.00 43.09 202 GLY A CA 1
ATOM 1608 C C . GLY A 1 202 ? 23.580 -18.017 2.636 1.00 43.09 202 GLY A C 1
ATOM 1609 O O . GLY A 1 202 ? 24.302 -19.009 2.631 1.00 43.09 202 GLY A O 1
ATOM 1610 N N . GLY A 1 203 ? 22.415 -18.000 1.983 1.00 40.31 203 GLY A N 1
ATOM 1611 C CA . GLY A 1 203 ? 21.949 -19.102 1.129 1.00 40.31 203 GLY A CA 1
ATOM 1612 C C . GLY A 1 203 ? 22.122 -18.799 -0.361 1.00 40.31 203 GLY A C 1
ATOM 1613 O O . GLY A 1 203 ? 21.581 -17.821 -0.874 1.00 40.31 203 GLY A O 1
ATOM 1614 N N . THR A 1 204 ? 22.861 -19.635 -1.089 1.00 43.41 204 THR A N 1
ATOM 1615 C CA . THR A 1 204 ? 23.100 -19.542 -2.539 1.00 43.41 204 THR A CA 1
ATOM 1616 C C . THR A 1 204 ? 21.830 -19.784 -3.368 1.00 43.41 204 THR A C 1
ATOM 1618 O O . THR A 1 204 ? 21.661 -20.828 -3.984 1.00 43.41 204 THR A O 1
ATOM 1621 N N . ARG A 1 205 ? 20.934 -18.794 -3.411 1.00 42.06 205 ARG A N 1
ATOM 1622 C CA . ARG A 1 205 ? 20.069 -18.401 -4.542 1.00 42.06 205 ARG A CA 1
ATOM 1623 C C . ARG A 1 205 ? 19.157 -17.282 -4.051 1.00 42.06 205 ARG A C 1
ATOM 1625 O O . ARG A 1 205 ? 18.160 -17.510 -3.385 1.00 42.06 205 ARG A O 1
ATOM 1632 N N . SER A 1 206 ? 19.564 -16.066 -4.397 1.00 40.00 206 SER A N 1
ATOM 1633 C CA . SER A 1 206 ? 18.899 -14.799 -4.109 1.00 40.00 206 SER A CA 1
ATOM 1634 C C . SER A 1 206 ? 17.413 -14.829 -4.491 1.00 40.00 206 SER A C 1
ATOM 1636 O O . SER A 1 206 ? 17.053 -14.623 -5.652 1.00 40.00 206 SER A O 1
ATOM 1638 N N . SER A 1 207 ? 16.541 -15.027 -3.505 1.00 42.81 207 SER A N 1
ATOM 1639 C CA . SER A 1 207 ? 15.157 -14.567 -3.555 1.00 42.81 207 SER A CA 1
ATOM 1640 C C . SER A 1 207 ? 15.205 -13.032 -3.496 1.00 42.81 207 SER A C 1
ATOM 1642 O O . SER A 1 207 ? 15.138 -12.411 -2.439 1.00 42.81 207 SER A O 1
ATOM 1644 N N . LYS A 1 208 ? 15.451 -12.374 -4.639 1.00 49.94 208 LYS A N 1
ATOM 1645 C CA . LYS A 1 208 ? 15.432 -10.903 -4.723 1.00 49.94 208 LYS A CA 1
ATOM 1646 C C . LYS A 1 208 ? 14.049 -10.419 -4.283 1.00 49.94 208 LYS A C 1
ATOM 1648 O O . LYS A 1 208 ? 13.094 -10.497 -5.050 1.00 49.94 208 LYS A O 1
ATOM 1653 N N . LYS A 1 209 ? 13.936 -9.954 -3.037 1.00 58.91 209 LYS A N 1
ATOM 1654 C CA . LYS A 1 209 ? 12.658 -9.556 -2.440 1.00 58.91 209 LYS A CA 1
ATOM 1655 C C . LYS A 1 209 ? 12.045 -8.408 -3.244 1.00 58.91 209 LYS A C 1
ATOM 1657 O O . LYS A 1 209 ? 12.718 -7.439 -3.588 1.00 58.91 209 LYS A O 1
ATOM 1662 N N . HIS A 1 210 ? 10.771 -8.554 -3.598 1.00 67.25 210 HIS A N 1
ATOM 1663 C CA . HIS A 1 210 ? 10.143 -7.801 -4.683 1.00 67.25 210 HIS A CA 1
ATOM 1664 C C . HIS A 1 210 ? 9.616 -6.410 -4.294 1.00 67.25 210 HIS A C 1
ATOM 1666 O O . HIS A 1 210 ? 8.982 -5.778 -5.133 1.00 67.25 210 HIS A O 1
ATOM 1672 N N . PHE A 1 211 ? 9.838 -5.903 -3.079 1.00 71.81 211 PHE A N 1
ATOM 1673 C CA . PHE A 1 211 ? 9.198 -4.663 -2.620 1.00 71.81 211 PHE A CA 1
ATOM 1674 C C . PHE A 1 211 ? 10.055 -3.810 -1.667 1.00 71.81 211 PHE A C 1
ATOM 1676 O O . PHE A 1 211 ? 11.001 -4.301 -1.056 1.00 71.81 211 PHE A O 1
ATOM 1683 N N . ARG A 1 212 ? 9.685 -2.532 -1.524 1.00 77.88 212 ARG A N 1
ATOM 1684 C CA . ARG A 1 212 ? 10.105 -1.594 -0.465 1.00 77.88 212 ARG A CA 1
ATOM 1685 C C . ARG A 1 212 ? 8.892 -0.845 0.068 1.00 77.88 212 ARG A C 1
ATOM 1687 O O . ARG A 1 212 ? 7.974 -0.601 -0.706 1.00 77.88 212 ARG A O 1
ATOM 1694 N N . ALA A 1 213 ? 8.886 -0.453 1.340 1.00 77.25 213 ALA A N 1
ATOM 1695 C CA . ALA A 1 213 ? 7.786 0.328 1.900 1.00 77.25 213 ALA A CA 1
ATOM 1696 C C . ALA A 1 213 ? 8.266 1.562 2.673 1.00 77.25 213 ALA A C 1
ATOM 1698 O O . ALA A 1 213 ? 9.377 1.590 3.201 1.00 77.25 213 ALA A O 1
ATOM 1699 N N . TYR A 1 214 ? 7.409 2.577 2.727 1.00 78.88 214 TYR A N 1
ATOM 1700 C CA . TYR A 1 214 ? 7.603 3.823 3.459 1.00 78.88 214 TYR A CA 1
ATOM 1701 C C . TYR A 1 214 ? 6.339 4.129 4.258 1.00 78.88 214 TYR A C 1
ATOM 1703 O O . TYR A 1 214 ? 5.229 3.947 3.759 1.00 78.88 214 TYR A O 1
ATOM 1711 N N . GLU A 1 215 ? 6.506 4.589 5.491 1.00 78.81 215 GLU A N 1
ATOM 1712 C CA . GLU A 1 215 ? 5.407 4.918 6.402 1.00 78.81 215 GLU A CA 1
ATOM 1713 C C . GLU A 1 215 ? 5.325 6.429 6.656 1.00 78.81 215 GLU A C 1
ATOM 1715 O O . GLU A 1 215 ? 6.356 7.080 6.845 1.00 78.81 215 GLU A O 1
ATOM 1720 N N . CYS A 1 216 ? 4.097 6.957 6.731 1.00 71.31 216 CYS A N 1
ATOM 1721 C CA . CYS A 1 216 ? 3.796 8.216 7.415 1.00 71.31 216 CYS A CA 1
ATOM 1722 C C . CYS A 1 216 ? 2.952 7.922 8.650 1.00 71.31 216 CYS A C 1
ATOM 1724 O O . CYS A 1 216 ? 1.846 7.391 8.531 1.00 71.31 216 CYS A O 1
ATOM 1726 N N . GLU A 1 217 ? 3.423 8.340 9.822 1.00 63.50 217 GLU A N 1
ATOM 1727 C CA . GLU A 1 217 ? 2.567 8.347 11.003 1.00 63.50 217 GLU A CA 1
ATOM 1728 C C . GLU A 1 217 ? 1.514 9.464 10.888 1.00 63.50 217 GLU A C 1
ATOM 1730 O O . GLU A 1 217 ? 1.837 10.560 10.408 1.00 63.50 217 GLU A O 1
ATOM 1735 N N . PRO A 1 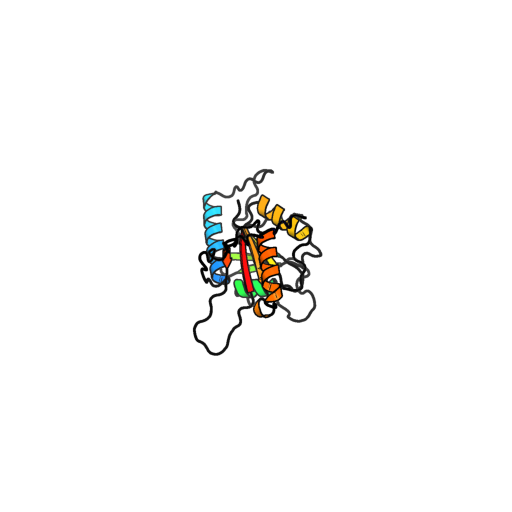218 ? 0.258 9.210 11.300 1.00 61.31 218 PRO A N 1
ATOM 1736 C CA . PRO A 1 218 ? -0.743 10.262 11.408 1.00 61.31 218 PRO A CA 1
ATOM 1737 C C . PRO A 1 218 ? -0.256 11.371 12.358 1.00 61.31 218 PRO A C 1
ATOM 1739 O O . PRO A 1 218 ? 0.480 11.103 13.309 1.00 61.31 218 PRO A O 1
ATOM 1742 N N . LYS A 1 219 ? -0.619 12.623 12.049 1.00 56.72 219 LYS A N 1
ATOM 1743 C CA . LYS A 1 219 ? -0.286 13.790 12.881 1.00 56.72 219 LYS A CA 1
ATOM 1744 C C . LYS A 1 219 ? -1.100 13.825 14.166 1.00 56.72 219 LYS A C 1
ATOM 1746 O O . LYS A 1 219 ? -2.279 13.415 14.113 1.00 56.72 219 LYS A O 1
#

Secondary structure (DSSP, 8-state):
-------------------------B--HHHHHHHHHHHHHHHHHHTTS-B--TTS-B---SSEEEEEE-STTSSHHHHHHHHH--TTS----SSS-S-SS-EEEE-TTSEEEEE---GGG--GGGGGG-SEEEEEE-TTS----HHHHHHHHHHHHTT-EEEEEEESGGGS-HHHHHHHHHHHHHHTTT--EEEBPPP--S-SS-----EEEEEE---

Radius of gyration: 21.5 Å; chains: 1; bounding box: 66×73×43 Å

InterPro domains:
  IPR006073 GTP binding domain [PF01926] (66-129)
  IPR027417 P-loop containing nucleoside triphosphate hydrolase [G3DSA:3.40.50.300] (11-188)
  IPR027417 P-loop containing nucleoside triphosphate hydrolase [SSF52540] (60-193)

Foldseek 3Di:
DDDDDDDDPPPPDDPPDDPPPPDDDADAVLVVVVVVLVVLLVVCVVVPQAPQDPVGGDRQPNAQEEEEAEAFPLCSLVVCCVSQVDPPRDDDPDPDRPAPAWDWDAGPVRHIYTDHGGCVPDDLVPLLRHQEYEYGDELPDDCPDPVNLVSLVVCLSSQHKYKYKYFQVVVDPPVSVVVVVVVVCVSLVNDWDKHHHDFDPDDPDDPPPGMIMTTRGRD

pLDDT: mean 70.89, std 15.61, range [40.0, 90.88]

Organism: NCBI:txid1234261